Protein AF-A0A7S2S1L1-F1 (afdb_monomer_lite)

Organism: NCBI:txid1034831

Secondary structure (DSSP, 8-state):
-------TTHHHHHHHHHHHHHHHHHHHHHHHHHHHHHHHH-HHHHHHHHHHHHHHTTS--TTHHHHHHHHHHTT---SSSTT---HHHHHHHIIIIITSHHHHHHHHTHHHHHHHGGGSGGGTT--EETTTTEETT-TTHHHHHHHHHHHHTTTTSS-HHHHHHHHHHHHHHHHHHHHHSHHHHHHS-HHHHHHHHHHHHHHHSS--HHHHHTTS-HHHHHHHHHHH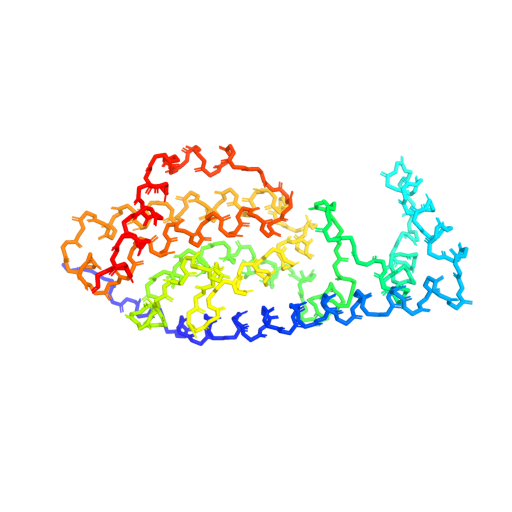HHHTT-

Foldseek 3Di:
DDDPPPPPCLQVVLVVLLVLLVVVVVLLVVLVVLLVVCCVVPVVVLVVLVVVLVVCVVPPDPCSLVSLVVNSNSSVPPQPAFQRADSVVLVVCVVVVCVDPVVVVVLLCVLVSLLCSQPHLVQQPWAADLVVRAIPSSSLSSLLSLQNSQSSNQPRRVGSVNSLLSNLQSNLVVLVVLCVDPVSVVRGLSLVSLSSNVSNQSNNSVDHCVSNCVRDPPVSNVVSSVVSVVVVVD

Sequence (234 aa):
GPCNAELKGLNNFVIYTIVLGNCLALRRILARAVRSGSDASVPFAGNIFEIARHAMSQTSFHDAEALNTVAQDLGLMNMERSLDIDMALKHVVTNAGASTQEVQTVWAGLPYAYAAAFFSEAWQNTTYDARNDVFNNNMHTSSIAMAELFKCLKENAGGPRVMFGTFFKVSSFLLLRMKATEKYALSFPLRGMFVYLEKVVQESGAVGRAILEEFVPYPLIHSSLMEIAALKAR

Radius of gyration: 19.33 Å; chains: 1; bounding box: 47×45×49 Å

pLDDT: mean 86.38, std 12.92, range [36.59, 97.94]

InterPro domains:
  IPR019137 Nck-associated protein 1 [PF09735] (6-227)
  IPR019137 Nck-associated protein 1 [PTHR12093] (9-224)

Structure (mmCIF, N/CA/C/O backbone):
data_AF-A0A7S2S1L1-F1
#
_entry.id   AF-A0A7S2S1L1-F1
#
loop_
_atom_site.group_PDB
_atom_site.id
_atom_site.type_symbol
_atom_site.label_atom_id
_atom_site.label_alt_id
_atom_site.label_comp_id
_atom_site.label_asym_id
_atom_site.label_entity_id
_atom_site.label_seq_id
_atom_site.pdbx_PDB_ins_code
_atom_site.Cartn_x
_atom_site.Cartn_y
_atom_site.Cartn_z
_atom_site.occupancy
_atom_site.B_iso_or_equiv
_atom_site.auth_seq_id
_atom_site.auth_comp_id
_atom_site.auth_asym_id
_atom_site.auth_atom_id
_atom_site.pdbx_PDB_model_num
ATOM 1 N N . GLY A 1 1 ? -24.077 18.922 21.599 1.00 46.38 1 GLY A N 1
ATOM 2 C CA . GLY A 1 1 ? -24.206 18.057 20.411 1.00 46.38 1 GLY A CA 1
ATOM 3 C C . GLY A 1 1 ? -23.362 18.634 19.305 1.00 46.38 1 GLY A C 1
ATOM 4 O O . GLY A 1 1 ? -23.334 19.854 19.207 1.00 46.38 1 GLY A O 1
ATOM 5 N N . PRO A 1 2 ? -22.557 17.830 18.601 1.00 44.47 2 PRO A N 1
ATOM 6 C CA . PRO A 1 2 ? -22.167 18.296 17.266 1.00 44.47 2 PRO A CA 1
ATOM 7 C C . PRO A 1 2 ? -21.786 17.208 16.242 1.00 44.47 2 PRO A C 1
ATOM 9 O O . PRO A 1 2 ? -21.323 16.128 16.588 1.00 44.47 2 PRO A O 1
ATOM 12 N N . CYS A 1 3 ? -21.885 17.601 14.968 1.00 36.59 3 CYS A N 1
ATOM 13 C CA . CYS A 1 3 ? -21.246 17.004 13.790 1.00 36.59 3 CYS A CA 1
ATOM 14 C C . CYS A 1 3 ? -21.697 15.600 13.341 1.00 36.59 3 CYS A C 1
ATOM 16 O O . CYS A 1 3 ? -20.876 14.719 13.115 1.00 36.59 3 CYS A O 1
ATOM 18 N N . ASN A 1 4 ? -22.988 15.446 13.030 1.00 37.50 4 ASN A N 1
ATOM 19 C CA . ASN A 1 4 ? -23.429 14.484 12.006 1.00 37.50 4 ASN A CA 1
ATOM 20 C C . ASN A 1 4 ? -23.218 15.075 10.599 1.00 37.50 4 ASN A C 1
ATOM 22 O O . ASN A 1 4 ? -24.147 15.155 9.797 1.00 37.50 4 ASN A O 1
ATOM 26 N N . ALA A 1 5 ? -22.002 15.530 10.288 1.00 47.75 5 ALA A N 1
ATOM 27 C CA . ALA A 1 5 ? -21.605 15.576 8.890 1.00 47.75 5 ALA A CA 1
ATOM 28 C C . ALA A 1 5 ? -21.353 14.116 8.508 1.00 47.75 5 ALA A C 1
ATOM 30 O O . ALA A 1 5 ? -20.260 13.597 8.723 1.00 47.75 5 ALA A O 1
ATOM 31 N N . GLU A 1 6 ? -22.402 13.417 8.068 1.00 57.06 6 GLU A N 1
ATOM 32 C CA . GLU A 1 6 ? -22.256 12.071 7.523 1.00 57.06 6 GLU A CA 1
ATOM 33 C C . GLU A 1 6 ? -21.182 12.134 6.437 1.00 57.06 6 GLU A C 1
ATOM 35 O O . GLU A 1 6 ? -21.355 12.816 5.423 1.00 57.06 6 GLU A O 1
ATOM 40 N N . LEU A 1 7 ? -20.057 11.452 6.658 1.00 66.12 7 LEU A N 1
ATOM 41 C CA . LEU A 1 7 ? -19.036 11.226 5.641 1.00 66.12 7 LEU A CA 1
ATOM 42 C C . LEU A 1 7 ? -19.627 10.276 4.594 1.00 66.12 7 LEU A C 1
ATOM 44 O O . LEU A 1 7 ? -19.373 9.070 4.583 1.00 66.12 7 LEU A O 1
ATOM 48 N N . LYS A 1 8 ? -20.498 10.823 3.743 1.00 79.69 8 LYS A N 1
ATOM 49 C CA . LYS A 1 8 ? -21.180 10.082 2.687 1.00 79.69 8 LYS A CA 1
ATOM 50 C C . LYS A 1 8 ? -20.140 9.543 1.713 1.00 79.69 8 LYS A C 1
ATOM 52 O O . LYS A 1 8 ? -19.237 10.255 1.289 1.00 79.69 8 LYS A O 1
ATOM 57 N N . GLY A 1 9 ? -20.279 8.268 1.360 1.00 86.38 9 GLY A N 1
ATOM 58 C CA . GLY A 1 9 ? -19.410 7.615 0.382 1.00 86.38 9 GLY A CA 1
ATOM 59 C C . GLY A 1 9 ? -18.115 7.024 0.941 1.00 86.38 9 GLY A C 1
ATOM 60 O O . GLY A 1 9 ? -17.343 6.486 0.155 1.00 86.38 9 GLY A O 1
ATOM 61 N N . LEU A 1 10 ? -17.883 7.035 2.260 1.00 91.12 10 LEU A N 1
ATOM 62 C CA . LEU A 1 10 ? -16.688 6.417 2.850 1.00 91.12 10 LEU A CA 1
ATOM 63 C C . LEU A 1 10 ? -16.604 4.905 2.575 1.00 91.12 10 LEU A C 1
ATOM 65 O O . LEU A 1 10 ? -15.542 4.393 2.226 1.00 91.12 10 LEU A O 1
ATOM 69 N N . ASN A 1 11 ? -17.736 4.199 2.659 1.00 92.12 11 ASN A N 1
ATOM 70 C CA . ASN A 1 11 ? -17.815 2.783 2.288 1.00 92.12 11 ASN A CA 1
ATOM 71 C C . ASN A 1 11 ? -17.430 2.575 0.817 1.00 92.12 11 ASN A C 1
ATOM 73 O O . ASN A 1 11 ? -16.598 1.723 0.518 1.00 92.12 11 ASN A O 1
ATOM 77 N N . ASN A 1 12 ? -17.975 3.392 -0.090 1.00 94.81 12 ASN A N 1
ATOM 78 C CA . ASN A 1 12 ? -17.657 3.317 -1.517 1.00 94.81 12 ASN A CA 1
ATOM 79 C C . ASN A 1 12 ? -16.177 3.612 -1.773 1.00 94.81 12 ASN A C 1
ATOM 81 O O . ASN A 1 12 ? -15.545 2.898 -2.542 1.00 94.81 12 ASN A O 1
ATOM 85 N N . PHE A 1 13 ? -15.607 4.611 -1.095 1.00 95.25 13 PHE A N 1
ATOM 86 C CA . PHE A 1 13 ? -14.181 4.916 -1.170 1.00 95.25 13 PHE A CA 1
ATOM 87 C C . PHE A 1 13 ? -13.328 3.700 -0.786 1.00 95.25 13 PHE A C 1
ATOM 89 O O . PHE A 1 13 ? -12.430 3.322 -1.539 1.00 95.25 13 PHE A O 1
ATOM 96 N N . VAL A 1 14 ? -13.643 3.034 0.332 1.00 95.81 14 VAL A N 1
ATOM 97 C CA . VAL A 1 14 ? -12.935 1.816 0.760 1.00 95.81 14 VAL A CA 1
ATOM 98 C C . VAL A 1 14 ? -13.091 0.691 -0.257 1.00 95.81 14 VAL A C 1
ATOM 100 O O . VAL A 1 14 ? -12.095 0.089 -0.648 1.00 95.81 14 VAL A O 1
ATOM 103 N N . ILE A 1 15 ? -14.310 0.439 -0.738 1.00 96.00 15 ILE A N 1
ATOM 104 C CA . ILE A 1 15 ? -14.584 -0.613 -1.724 1.00 96.00 15 ILE A CA 1
ATOM 105 C C . ILE A 1 15 ? -13.801 -0.365 -3.018 1.00 96.00 15 ILE A C 1
ATOM 107 O O . ILE A 1 15 ? -13.095 -1.260 -3.479 1.00 96.00 15 ILE A O 1
ATOM 111 N N . TYR A 1 16 ? -13.855 0.845 -3.582 1.00 96.56 16 TYR A N 1
ATOM 112 C CA . TYR A 1 16 ? -13.109 1.176 -4.800 1.00 96.56 16 TYR A CA 1
ATOM 113 C C . TYR A 1 16 ? -11.602 1.082 -4.600 1.00 96.56 16 TYR A C 1
ATOM 115 O O . TYR A 1 16 ? -10.885 0.636 -5.493 1.00 96.56 16 TYR A O 1
ATOM 123 N N . THR A 1 17 ? -11.121 1.433 -3.412 1.00 96.88 17 THR A N 1
ATOM 124 C CA . THR A 1 17 ? -9.710 1.290 -3.073 1.00 96.88 17 THR A CA 1
ATOM 125 C C . THR A 1 17 ? -9.286 -0.177 -2.995 1.00 96.88 17 THR A C 1
ATOM 127 O O . THR A 1 17 ? -8.223 -0.522 -3.504 1.00 96.88 17 THR A O 1
ATOM 130 N N . ILE A 1 18 ? -10.102 -1.055 -2.403 1.00 97.56 18 ILE A N 1
ATOM 131 C CA . ILE A 1 18 ? -9.848 -2.505 -2.385 1.00 97.56 18 ILE A CA 1
ATOM 132 C C . ILE A 1 18 ? -9.842 -3.057 -3.815 1.00 97.56 18 ILE A C 1
ATOM 134 O O . ILE A 1 18 ? -8.955 -3.826 -4.175 1.00 97.56 18 ILE A O 1
ATOM 138 N N . VAL A 1 19 ? -10.796 -2.645 -4.658 1.00 97.75 19 VAL A N 1
ATOM 139 C CA . VAL A 1 19 ? -10.848 -3.050 -6.073 1.00 97.75 19 VAL A CA 1
ATOM 140 C C . VAL A 1 19 ? -9.579 -2.621 -6.809 1.00 97.75 19 VAL A C 1
ATOM 142 O O . VAL A 1 19 ? -8.937 -3.454 -7.446 1.00 97.75 19 VAL A O 1
ATOM 145 N N . LEU A 1 20 ? -9.168 -1.357 -6.671 1.00 96.50 20 LEU A N 1
ATOM 146 C CA . LEU A 1 20 ? -7.919 -0.856 -7.246 1.00 96.50 20 LEU A CA 1
ATOM 147 C C . LEU A 1 20 ? -6.707 -1.640 -6.722 1.00 96.50 20 LEU A C 1
ATOM 149 O O . LEU A 1 20 ? -5.840 -2.032 -7.500 1.00 96.50 20 LEU A O 1
ATOM 153 N N . GLY A 1 21 ? -6.677 -1.921 -5.421 1.00 96.75 21 GLY A N 1
ATOM 154 C CA . GLY A 1 21 ? -5.643 -2.718 -4.769 1.00 96.75 21 GLY A CA 1
ATOM 155 C C . GLY A 1 21 ? -5.530 -4.125 -5.344 1.00 96.75 21 GLY A C 1
ATOM 156 O O . GLY A 1 21 ? -4.430 -4.578 -5.652 1.00 96.75 21 GLY A O 1
ATOM 157 N N . ASN A 1 22 ? -6.662 -4.796 -5.560 1.00 97.38 22 ASN A N 1
ATOM 158 C CA . ASN A 1 22 ? -6.714 -6.114 -6.190 1.00 97.38 22 ASN A CA 1
ATOM 159 C C . ASN A 1 22 ? -6.212 -6.065 -7.640 1.00 97.38 22 ASN A C 1
ATOM 161 O O . ASN A 1 22 ? -5.432 -6.928 -8.040 1.00 97.38 22 ASN A O 1
ATOM 165 N N . CYS A 1 23 ? -6.607 -5.050 -8.417 1.00 96.56 23 CYS A N 1
ATOM 166 C CA . CYS A 1 23 ? -6.117 -4.861 -9.785 1.00 96.56 23 CYS A CA 1
ATOM 167 C C . CYS A 1 23 ? -4.593 -4.675 -9.820 1.00 96.56 23 CYS A C 1
ATOM 169 O O . CYS A 1 23 ? -3.914 -5.289 -10.643 1.00 96.56 23 CYS A O 1
ATOM 171 N N . LEU A 1 24 ? -4.040 -3.876 -8.904 1.00 94.12 24 LEU A N 1
ATOM 172 C CA . LEU A 1 24 ? -2.595 -3.655 -8.791 1.00 94.12 24 LEU A CA 1
ATOM 173 C C . LEU A 1 24 ? -1.855 -4.911 -8.311 1.00 94.12 24 LEU A C 1
ATOM 175 O O . LEU A 1 24 ? -0.790 -5.236 -8.835 1.00 94.12 24 LEU A O 1
ATOM 179 N N . ALA A 1 25 ? -2.426 -5.662 -7.367 1.00 93.69 25 ALA A N 1
ATOM 180 C CA . ALA A 1 25 ? -1.877 -6.943 -6.927 1.00 93.69 25 ALA A CA 1
ATOM 181 C C . ALA A 1 25 ? -1.828 -7.963 -8.078 1.00 93.69 25 ALA A C 1
ATOM 183 O O . ALA A 1 25 ? -0.795 -8.596 -8.301 1.00 93.69 25 ALA A O 1
ATOM 184 N N . LEU A 1 26 ? -2.905 -8.072 -8.865 1.00 95.12 26 LEU A N 1
ATOM 185 C CA . LEU A 1 26 ? -2.940 -8.910 -10.065 1.00 95.12 26 LEU A CA 1
ATOM 186 C C . LEU A 1 26 ? -1.897 -8.454 -11.090 1.00 95.12 26 LEU A C 1
ATOM 188 O O . LEU A 1 26 ? -1.161 -9.279 -11.626 1.00 95.12 26 LEU A O 1
ATOM 192 N N . ARG A 1 27 ? -1.786 -7.144 -11.329 1.00 92.06 27 ARG A N 1
ATOM 193 C CA . ARG A 1 27 ? -0.785 -6.568 -12.236 1.00 92.06 27 ARG A CA 1
ATOM 194 C C . ARG A 1 27 ? 0.640 -6.919 -11.811 1.00 92.06 27 ARG A C 1
ATOM 196 O O . ARG A 1 27 ? 1.435 -7.304 -12.661 1.00 92.06 27 ARG A O 1
ATOM 203 N N . ARG A 1 28 ? 0.947 -6.887 -10.510 1.00 91.06 28 ARG A N 1
ATOM 204 C CA . ARG A 1 28 ? 2.232 -7.352 -9.961 1.00 91.06 28 ARG A CA 1
ATOM 205 C C . ARG A 1 28 ? 2.472 -8.837 -10.265 1.00 91.06 28 ARG A C 1
ATOM 207 O O . ARG A 1 28 ? 3.556 -9.197 -10.719 1.00 91.06 28 ARG A O 1
ATOM 214 N N . ILE A 1 29 ? 1.476 -9.702 -10.062 1.00 93.00 29 ILE A N 1
ATOM 215 C CA . ILE A 1 29 ? 1.590 -11.140 -10.375 1.00 93.00 29 ILE A CA 1
ATOM 216 C C . ILE A 1 29 ? 1.854 -11.355 -11.872 1.00 93.00 29 ILE A C 1
ATOM 218 O O . ILE A 1 29 ? 2.767 -12.100 -12.230 1.00 93.00 29 ILE A O 1
ATOM 222 N N . LEU A 1 30 ? 1.110 -10.664 -12.741 1.00 93.44 30 LEU A N 1
ATOM 223 C CA . LEU A 1 30 ? 1.302 -10.725 -14.191 1.00 93.44 30 LEU A CA 1
ATOM 224 C C . LEU A 1 30 ? 2.693 -10.235 -14.599 1.00 93.44 30 LEU A C 1
ATOM 226 O O . LEU A 1 30 ? 3.355 -10.903 -15.384 1.00 93.44 30 LEU A O 1
ATOM 230 N N . ALA A 1 31 ? 3.179 -9.133 -14.023 1.00 91.06 31 ALA A N 1
ATOM 231 C CA . ALA A 1 31 ? 4.522 -8.627 -14.292 1.00 91.06 31 ALA A CA 1
ATOM 232 C C . ALA A 1 31 ? 5.612 -9.649 -13.924 1.00 91.06 31 ALA A C 1
ATOM 234 O O . ALA A 1 31 ? 6.558 -9.825 -14.687 1.00 91.06 31 ALA A O 1
ATOM 235 N N . ARG A 1 32 ? 5.463 -10.388 -12.812 1.00 90.94 32 ARG A N 1
ATOM 236 C CA . ARG A 1 32 ? 6.392 -11.483 -12.456 1.00 90.94 32 ARG A CA 1
ATOM 237 C C . ARG A 1 32 ? 6.356 -12.619 -13.472 1.00 90.94 32 ARG A C 1
ATOM 239 O O . ARG A 1 32 ? 7.408 -13.135 -13.837 1.00 90.94 32 ARG A O 1
ATOM 246 N N . ALA A 1 33 ? 5.164 -13.003 -13.927 1.00 93.62 33 ALA A N 1
ATOM 247 C CA . ALA A 1 33 ? 5.013 -14.042 -14.941 1.00 93.62 33 ALA A CA 1
ATOM 248 C C . ALA A 1 33 ? 5.646 -13.618 -16.276 1.00 93.62 33 ALA A C 1
ATOM 250 O O . ALA A 1 33 ? 6.400 -14.388 -16.869 1.00 93.62 33 ALA A O 1
ATOM 251 N N . VAL A 1 34 ? 5.407 -12.371 -16.704 1.00 92.88 34 VAL A N 1
ATOM 252 C CA . VAL A 1 34 ? 6.035 -11.775 -17.892 1.00 92.88 34 VAL A CA 1
ATOM 253 C C . VAL A 1 34 ? 7.548 -11.761 -17.739 1.00 92.88 34 VAL A C 1
ATOM 255 O O . VAL A 1 34 ? 8.236 -12.224 -18.640 1.00 92.88 34 VAL A O 1
ATOM 258 N N . ARG A 1 35 ? 8.074 -11.321 -16.590 1.00 90.75 35 ARG A N 1
ATOM 259 C CA . ARG A 1 35 ? 9.517 -11.327 -16.346 1.00 90.75 35 ARG A CA 1
ATOM 260 C C . ARG A 1 35 ? 10.110 -12.725 -16.454 1.00 90.75 35 ARG A C 1
ATOM 262 O O . ARG A 1 35 ? 11.091 -12.903 -17.158 1.00 90.75 35 ARG A O 1
ATOM 269 N N . SER A 1 36 ? 9.484 -13.725 -15.837 1.00 92.38 36 SER A N 1
ATOM 270 C CA . SER A 1 36 ? 9.958 -15.108 -15.934 1.00 92.38 36 SER A CA 1
ATOM 271 C C . SER A 1 36 ? 9.967 -15.628 -17.378 1.00 92.38 36 SER A C 1
ATOM 273 O O . SER A 1 36 ? 10.871 -16.376 -17.744 1.00 92.38 36 SER A O 1
ATOM 275 N N . GLY A 1 37 ? 8.984 -15.247 -18.201 1.00 93.31 37 GLY A N 1
ATOM 276 C CA . GLY A 1 37 ? 8.956 -15.591 -19.627 1.00 93.31 37 GLY A CA 1
ATOM 277 C C . GLY A 1 37 ? 10.006 -14.833 -20.446 1.00 93.31 37 GLY A C 1
ATOM 278 O O . GLY A 1 37 ? 10.655 -15.416 -21.319 1.00 93.31 37 GLY A O 1
ATOM 279 N N . SER A 1 38 ? 10.212 -13.554 -20.133 1.00 89.94 38 SER A N 1
ATOM 280 C CA . SER A 1 38 ? 11.238 -12.702 -20.736 1.00 89.94 38 SER A CA 1
ATOM 281 C C . SER A 1 38 ? 12.642 -13.194 -20.403 1.00 89.94 38 SER A C 1
ATOM 283 O O . SER A 1 38 ? 13.465 -13.288 -21.302 1.00 89.94 38 SER A O 1
ATOM 285 N N . ASP A 1 39 ? 12.913 -13.593 -19.162 1.00 91.50 39 ASP A N 1
ATOM 286 C CA . ASP A 1 39 ? 14.217 -14.122 -18.752 1.00 91.50 39 ASP A CA 1
ATOM 287 C C . ASP A 1 39 ? 14.541 -15.440 -19.479 1.00 91.50 39 ASP A C 1
ATOM 289 O O . ASP A 1 39 ? 15.696 -15.703 -19.808 1.00 91.50 39 ASP A O 1
ATOM 293 N N . ALA A 1 40 ? 13.522 -16.245 -19.803 1.00 93.62 40 ALA A N 1
ATOM 294 C CA . ALA A 1 40 ? 13.690 -17.463 -20.593 1.00 93.62 40 ALA A CA 1
ATOM 295 C C . ALA A 1 40 ? 13.908 -17.190 -22.094 1.00 93.62 40 ALA A C 1
ATOM 297 O O . ALA A 1 40 ? 14.651 -17.918 -22.750 1.00 93.62 40 ALA A O 1
ATOM 298 N N . SER A 1 41 ? 13.260 -16.159 -22.646 1.00 93.94 41 SER A N 1
ATOM 299 C CA . SER A 1 41 ? 13.244 -15.896 -24.096 1.00 93.94 41 SER A CA 1
ATOM 300 C C . SER A 1 41 ? 14.320 -14.900 -24.544 1.00 93.94 41 SER A C 1
ATOM 302 O O . SER A 1 41 ? 14.898 -15.035 -25.619 1.00 93.94 41 SER A O 1
ATOM 304 N N . VAL A 1 42 ? 14.576 -13.880 -23.725 1.00 91.69 42 VAL A N 1
ATOM 305 C CA . VAL A 1 42 ? 15.450 -12.726 -23.985 1.00 91.69 42 VAL A CA 1
ATOM 306 C C . VAL A 1 42 ? 16.256 -12.349 -22.722 1.00 91.69 42 VAL A C 1
ATOM 308 O O . VAL A 1 42 ? 16.158 -11.221 -22.231 1.00 91.69 42 VAL A O 1
ATOM 311 N N . PRO A 1 43 ? 17.113 -13.252 -22.200 1.00 86.62 43 PRO A N 1
ATOM 312 C CA . PRO A 1 43 ? 17.765 -13.119 -20.884 1.00 86.62 43 PRO A CA 1
ATOM 313 C C . PRO A 1 43 ? 18.614 -11.850 -20.705 1.00 86.62 43 PRO A C 1
ATOM 315 O O . PRO A 1 43 ? 18.829 -11.378 -19.591 1.00 86.62 43 PRO A O 1
ATOM 318 N N . PHE A 1 44 ? 19.123 -11.280 -21.797 1.00 90.69 44 PHE A N 1
ATOM 319 C CA . PHE A 1 44 ? 19.958 -10.080 -21.744 1.00 90.69 44 PHE A CA 1
ATOM 320 C C . PHE A 1 44 ? 19.148 -8.785 -21.678 1.00 90.69 44 PHE A C 1
ATOM 322 O O . PHE A 1 44 ? 19.646 -7.794 -21.147 1.00 90.69 44 PHE A O 1
ATOM 329 N N . ALA A 1 45 ? 17.910 -8.778 -22.187 1.00 87.44 45 ALA A N 1
ATOM 330 C CA . ALA A 1 45 ? 17.094 -7.570 -22.248 1.00 87.44 45 ALA A CA 1
ATOM 331 C C . ALA A 1 45 ? 16.790 -7.050 -20.837 1.00 87.44 45 ALA A C 1
ATOM 333 O O . ALA A 1 45 ? 17.092 -5.896 -20.538 1.00 87.44 45 ALA A O 1
ATOM 334 N N . GLY A 1 46 ? 16.296 -7.916 -19.944 1.00 83.81 46 GLY A N 1
ATOM 335 C CA . GLY A 1 46 ? 15.990 -7.547 -18.559 1.00 83.81 46 GLY A CA 1
ATOM 336 C C . GLY A 1 46 ? 17.182 -6.897 -17.848 1.00 83.81 46 GLY A C 1
ATOM 337 O O . GLY A 1 46 ? 17.066 -5.788 -17.329 1.00 83.81 46 GLY A O 1
ATOM 338 N N . ASN A 1 47 ? 18.356 -7.530 -17.929 1.00 86.25 47 ASN A N 1
ATOM 339 C CA . ASN A 1 47 ? 19.583 -7.029 -17.305 1.00 86.25 47 ASN A CA 1
ATOM 340 C C . ASN A 1 47 ? 20.023 -5.664 -17.859 1.00 86.25 47 ASN A C 1
ATOM 342 O O . ASN A 1 47 ? 20.426 -4.791 -17.091 1.00 86.25 47 ASN A O 1
ATOM 346 N N . ILE A 1 48 ? 19.928 -5.448 -19.177 1.00 89.38 48 ILE A N 1
ATOM 347 C CA . ILE A 1 48 ? 20.282 -4.162 -19.800 1.00 89.38 48 ILE A CA 1
ATOM 348 C C . ILE A 1 48 ? 19.375 -3.047 -19.274 1.00 89.38 48 ILE A C 1
ATOM 350 O O . ILE A 1 48 ? 19.873 -1.999 -18.862 1.00 89.38 48 ILE A O 1
ATOM 354 N N . PHE A 1 49 ? 18.058 -3.271 -19.250 1.00 86.12 49 PHE A N 1
ATOM 355 C CA . PHE A 1 49 ? 17.105 -2.270 -18.768 1.00 86.12 49 PHE A CA 1
ATOM 356 C C . PHE A 1 49 ? 17.233 -2.021 -17.260 1.00 86.12 49 PHE A C 1
ATOM 358 O O . PHE A 1 49 ? 17.093 -0.880 -16.819 1.00 86.12 49 PHE A O 1
ATOM 365 N N . GLU A 1 50 ? 17.568 -3.035 -16.457 1.00 84.69 50 GLU A N 1
ATOM 366 C CA . GLU A 1 50 ? 17.876 -2.839 -15.036 1.00 84.69 50 GLU A CA 1
ATOM 367 C C . GLU A 1 50 ? 19.119 -1.976 -14.816 1.00 84.69 50 GLU A C 1
ATOM 369 O O . GLU A 1 50 ? 19.067 -1.023 -14.033 1.00 84.69 50 GLU A O 1
ATOM 374 N N . ILE A 1 51 ? 20.214 -2.263 -15.528 1.00 85.81 51 ILE A N 1
ATOM 375 C CA . ILE A 1 51 ? 21.451 -1.474 -15.457 1.00 85.81 51 ILE A CA 1
ATOM 376 C C . ILE A 1 51 ? 21.187 -0.036 -15.909 1.00 85.81 51 ILE A C 1
ATOM 378 O O . ILE A 1 51 ? 21.556 0.905 -15.204 1.00 85.81 51 ILE A O 1
ATOM 382 N N . ALA A 1 52 ? 20.509 0.141 -17.047 1.00 84.56 52 ALA A N 1
ATOM 383 C CA . ALA A 1 52 ? 20.176 1.456 -17.585 1.00 84.56 52 ALA A CA 1
ATOM 384 C C . ALA A 1 52 ? 19.353 2.272 -16.580 1.00 84.56 52 ALA A C 1
ATOM 386 O O . ALA A 1 52 ? 19.678 3.423 -16.290 1.00 84.56 52 ALA A O 1
ATOM 387 N N . ARG A 1 53 ? 18.344 1.659 -15.957 1.00 79.38 53 ARG A N 1
ATOM 388 C CA . ARG A 1 53 ? 17.501 2.333 -14.967 1.00 79.38 53 ARG A CA 1
ATOM 389 C C . ARG A 1 53 ? 18.261 2.690 -13.689 1.00 79.38 53 ARG A C 1
ATOM 391 O O . ARG A 1 53 ? 18.040 3.760 -13.122 1.00 79.38 53 ARG A O 1
ATOM 398 N N . HIS A 1 54 ? 19.190 1.841 -13.244 1.00 78.69 54 HIS A N 1
ATOM 399 C CA . HIS A 1 54 ? 20.079 2.178 -12.130 1.00 78.69 54 HIS A CA 1
ATOM 400 C C . HIS A 1 54 ? 20.994 3.358 -12.451 1.00 78.69 54 HIS A C 1
ATOM 402 O O . HIS A 1 54 ? 21.103 4.265 -11.623 1.00 78.69 54 HIS A O 1
ATOM 408 N N . ALA A 1 55 ? 21.575 3.398 -13.649 1.00 77.62 55 ALA A N 1
ATOM 409 C CA . ALA A 1 55 ? 22.399 4.519 -14.093 1.00 77.62 55 ALA A CA 1
ATOM 410 C C . ALA A 1 55 ? 21.591 5.832 -14.188 1.00 77.62 55 ALA A C 1
ATOM 412 O O . ALA A 1 55 ? 22.062 6.890 -13.765 1.00 77.62 55 ALA A O 1
ATOM 413 N N . MET A 1 56 ? 20.340 5.770 -14.658 1.00 71.44 56 MET A N 1
ATOM 414 C CA . MET A 1 56 ? 19.462 6.946 -14.757 1.00 71.44 56 MET A CA 1
ATOM 415 C C . MET A 1 56 ? 18.999 7.481 -13.402 1.00 71.44 56 MET A C 1
ATOM 417 O O . MET A 1 56 ? 18.848 8.685 -13.242 1.00 71.44 56 MET A O 1
ATOM 421 N N . SER A 1 57 ? 18.834 6.633 -12.382 1.00 62.91 57 SER A N 1
ATOM 422 C CA . SER A 1 57 ? 18.505 7.116 -11.029 1.00 62.91 57 SER A CA 1
ATOM 423 C C . SER A 1 57 ? 19.563 8.067 -10.440 1.00 62.91 57 SER A C 1
ATOM 425 O O . SER A 1 57 ? 19.270 8.814 -9.509 1.00 62.91 57 SER A O 1
ATOM 427 N N . GLN A 1 58 ? 20.778 8.061 -11.002 1.00 52.19 58 GLN A N 1
ATOM 428 C CA . GLN A 1 58 ? 21.908 8.898 -10.596 1.00 52.19 58 GLN A CA 1
ATOM 429 C C . GLN A 1 58 ? 22.107 10.127 -11.495 1.00 52.19 58 GLN A C 1
ATOM 431 O O . GLN A 1 58 ? 22.843 11.039 -11.126 1.00 52.19 58 GLN A O 1
ATOM 436 N N . THR A 1 59 ? 21.470 10.169 -12.668 1.00 49.84 59 THR A N 1
ATOM 437 C CA . THR A 1 59 ? 21.668 11.209 -13.683 1.00 49.84 59 THR A CA 1
ATOM 438 C C . THR A 1 59 ? 20.308 11.734 -14.125 1.00 49.84 59 THR A C 1
ATOM 440 O O . THR A 1 59 ? 19.523 11.005 -14.717 1.00 49.84 59 THR A O 1
ATOM 443 N N . SER A 1 60 ? 19.997 12.990 -13.797 1.00 54.25 60 SER A N 1
ATOM 444 C CA . SER A 1 60 ? 18.704 13.645 -14.049 1.00 54.25 60 SER A CA 1
ATOM 445 C C . SER A 1 60 ? 18.367 13.734 -15.547 1.00 54.25 60 SER A C 1
ATOM 447 O O . SER A 1 60 ? 18.531 14.779 -16.168 1.00 54.25 60 SER A O 1
ATOM 449 N N . PHE A 1 61 ? 17.931 12.628 -16.145 1.00 54.03 61 PHE A N 1
ATOM 450 C CA . PHE A 1 61 ? 17.581 12.539 -17.558 1.00 54.03 61 PHE A CA 1
ATOM 451 C C . PHE A 1 61 ? 16.091 12.804 -17.772 1.00 54.03 61 PHE A C 1
ATOM 453 O O . PHE A 1 61 ? 15.240 12.221 -17.101 1.00 54.03 61 PHE A O 1
ATOM 460 N N . HIS A 1 62 ? 15.789 13.637 -18.769 1.00 56.28 62 HIS A N 1
ATOM 461 C CA . HIS A 1 62 ? 14.426 13.992 -19.168 1.00 56.28 62 HIS A CA 1
ATOM 462 C C . HIS A 1 62 ? 13.624 12.821 -19.781 1.00 56.28 62 HIS A C 1
ATOM 464 O O . HIS A 1 62 ? 12.400 12.856 -19.725 1.00 56.28 62 HIS A O 1
ATOM 470 N N . ASP A 1 63 ? 14.279 11.750 -20.254 1.00 63.28 63 ASP A N 1
ATOM 471 C CA . ASP A 1 63 ? 13.631 10.601 -20.925 1.00 63.28 63 ASP A CA 1
ATOM 472 C C . ASP A 1 63 ? 13.483 9.341 -20.043 1.00 63.28 63 ASP A C 1
ATOM 474 O O . ASP A 1 63 ? 13.226 8.238 -20.533 1.00 63.28 63 ASP A O 1
ATOM 478 N N . ALA A 1 64 ? 13.633 9.474 -18.719 1.00 74.06 64 ALA A N 1
ATOM 479 C CA . ALA A 1 64 ? 13.546 8.343 -17.786 1.00 74.06 64 ALA A CA 1
ATOM 480 C C . ALA A 1 64 ? 12.186 7.617 -17.820 1.00 74.06 64 ALA A C 1
ATOM 482 O O . ALA A 1 64 ? 12.107 6.427 -17.513 1.00 74.06 64 ALA A O 1
ATOM 483 N N . GLU A 1 65 ? 11.114 8.304 -18.220 1.00 78.88 65 GLU A N 1
ATOM 484 C CA . GLU A 1 65 ? 9.766 7.732 -18.296 1.00 78.88 65 GLU A CA 1
ATOM 485 C C . GLU A 1 65 ? 9.615 6.684 -19.401 1.00 78.88 65 GLU A C 1
ATOM 487 O O . GLU A 1 65 ? 9.012 5.633 -19.170 1.00 78.88 65 GLU A O 1
ATOM 492 N N . ALA A 1 66 ? 10.194 6.932 -20.579 1.00 82.69 66 ALA A N 1
ATOM 493 C CA . ALA A 1 66 ? 10.148 5.988 -21.691 1.00 82.69 66 ALA A CA 1
ATOM 494 C C . ALA A 1 66 ? 10.900 4.700 -21.331 1.00 82.69 66 ALA A C 1
ATOM 496 O O . ALA A 1 66 ? 10.375 3.603 -21.517 1.00 82.69 66 ALA A O 1
ATOM 497 N N . LEU A 1 67 ? 12.085 4.830 -20.719 1.00 82.88 67 LEU A N 1
ATOM 498 C CA . LEU A 1 67 ? 12.846 3.674 -20.245 1.00 82.88 67 LEU A CA 1
ATOM 499 C C . LEU A 1 67 ? 12.077 2.894 -19.171 1.00 82.88 67 LEU A C 1
ATOM 501 O O . LEU A 1 67 ? 12.010 1.669 -19.239 1.00 82.88 67 LEU A O 1
ATOM 505 N N . ASN A 1 68 ? 11.474 3.586 -18.200 1.00 83.62 68 ASN A N 1
ATOM 506 C CA . ASN A 1 68 ? 10.673 2.946 -17.155 1.00 83.62 68 ASN A CA 1
ATOM 507 C C . ASN A 1 68 ? 9.453 2.214 -17.724 1.00 83.62 68 ASN A C 1
ATOM 509 O O . ASN A 1 68 ? 9.094 1.156 -17.215 1.00 83.62 68 ASN A O 1
ATOM 513 N N . THR A 1 69 ? 8.845 2.745 -18.785 1.00 86.62 69 THR A N 1
ATOM 514 C CA . THR A 1 69 ? 7.724 2.095 -19.475 1.00 86.62 69 THR A CA 1
ATOM 515 C C . THR A 1 69 ? 8.177 0.786 -20.120 1.00 86.62 69 THR A C 1
ATOM 517 O O . THR A 1 69 ? 7.630 -0.266 -19.803 1.00 86.62 69 THR A O 1
ATOM 520 N N . VAL A 1 70 ? 9.254 0.817 -20.912 1.00 87.81 70 VAL A N 1
ATOM 521 C CA . VAL A 1 70 ? 9.794 -0.395 -21.557 1.00 87.81 70 VAL A CA 1
ATOM 522 C C . VAL A 1 70 ? 10.278 -1.417 -20.524 1.00 87.81 70 VAL A C 1
ATOM 524 O O . VAL A 1 70 ? 10.075 -2.619 -20.683 1.00 87.81 70 VAL A O 1
ATOM 527 N N . ALA A 1 71 ? 10.877 -0.957 -19.424 1.00 87.06 71 ALA A N 1
ATOM 528 C CA . ALA A 1 71 ? 11.261 -1.831 -18.324 1.00 87.06 71 ALA A CA 1
ATOM 529 C C . ALA A 1 71 ? 10.035 -2.545 -17.721 1.00 87.06 71 ALA A C 1
ATOM 531 O O . ALA A 1 71 ? 10.076 -3.755 -17.497 1.00 87.06 71 ALA A O 1
ATOM 532 N N . GLN A 1 72 ? 8.926 -1.832 -17.505 1.00 88.56 72 GLN A N 1
ATOM 533 C CA . GLN A 1 72 ? 7.685 -2.431 -17.008 1.00 88.56 72 GLN A CA 1
ATOM 534 C C . GLN A 1 72 ? 7.063 -3.418 -18.004 1.00 88.56 72 GLN A C 1
ATOM 536 O O . GLN A 1 72 ? 6.553 -4.449 -17.562 1.00 88.56 72 GLN A O 1
ATOM 541 N N . ASP A 1 73 ? 7.170 -3.170 -19.311 1.00 88.12 73 ASP A N 1
ATOM 542 C CA . ASP A 1 73 ? 6.713 -4.100 -20.356 1.00 88.12 73 ASP A CA 1
ATOM 543 C C . ASP A 1 73 ? 7.500 -5.421 -20.349 1.00 88.12 73 ASP A C 1
ATOM 545 O O . ASP A 1 73 ? 6.946 -6.482 -20.632 1.00 88.12 73 ASP A O 1
ATOM 549 N N . LEU A 1 74 ? 8.772 -5.387 -19.938 1.00 88.31 74 LEU A N 1
ATOM 550 C CA . LEU A 1 74 ? 9.592 -6.583 -19.701 1.00 88.31 74 LEU A CA 1
ATOM 551 C C . LEU A 1 74 ? 9.308 -7.264 -18.351 1.00 88.31 74 LEU A C 1
ATOM 553 O O . LEU A 1 74 ? 9.971 -8.239 -17.994 1.00 88.31 74 LEU A O 1
ATOM 557 N N . GLY A 1 75 ? 8.338 -6.767 -17.583 1.00 86.62 75 GLY A N 1
ATOM 558 C CA . GLY A 1 75 ? 8.019 -7.268 -16.249 1.00 86.62 75 GLY A CA 1
ATOM 559 C C . GLY A 1 75 ? 8.976 -6.776 -15.158 1.00 86.62 75 GLY A C 1
ATOM 560 O O . GLY A 1 75 ? 8.915 -7.263 -14.027 1.00 86.62 75 GLY A O 1
ATOM 561 N N . LEU A 1 76 ? 9.838 -5.789 -15.445 1.00 83.94 76 LEU A N 1
ATOM 562 C CA . LEU A 1 76 ? 10.716 -5.141 -14.462 1.00 83.94 76 LEU A CA 1
ATOM 563 C C . LEU A 1 76 ? 9.925 -4.132 -13.612 1.00 83.94 76 LEU A C 1
ATOM 565 O O . LEU A 1 76 ? 10.225 -2.940 -13.556 1.00 83.94 76 LEU A O 1
ATOM 569 N N . MET A 1 77 ? 8.889 -4.611 -12.929 1.00 75.62 77 MET A N 1
ATOM 570 C CA . MET A 1 77 ? 8.268 -3.868 -11.842 1.00 75.62 77 MET A CA 1
ATOM 571 C C . MET A 1 77 ? 9.103 -4.085 -10.587 1.00 75.62 77 MET A C 1
ATOM 573 O O . MET A 1 77 ? 9.145 -5.185 -10.036 1.00 75.62 77 MET A O 1
ATOM 577 N N . ASN A 1 78 ? 9.800 -3.042 -10.145 1.00 61.25 78 ASN A N 1
ATOM 578 C CA . ASN A 1 78 ? 10.601 -3.102 -8.932 1.00 61.25 78 ASN A CA 1
ATOM 579 C C . ASN A 1 78 ? 9.703 -3.287 -7.713 1.00 61.25 78 ASN A C 1
ATOM 581 O O . ASN A 1 78 ? 9.145 -2.339 -7.171 1.00 61.25 78 ASN A O 1
ATOM 585 N N . MET A 1 79 ? 9.577 -4.535 -7.284 1.00 54.91 79 MET A N 1
ATOM 586 C CA . MET A 1 79 ? 8.800 -4.883 -6.098 1.00 54.91 79 MET A CA 1
ATOM 587 C C . MET A 1 79 ? 9.580 -4.676 -4.801 1.00 54.91 79 MET A C 1
ATOM 589 O O . MET A 1 79 ? 8.976 -4.622 -3.738 1.00 54.91 79 MET A O 1
ATOM 593 N N . GLU A 1 80 ? 10.907 -4.548 -4.884 1.00 49.66 80 GLU A N 1
ATOM 594 C CA . GLU A 1 80 ? 11.793 -4.480 -3.714 1.00 49.66 80 GLU A CA 1
ATOM 595 C C . GLU A 1 80 ? 12.410 -3.096 -3.490 1.00 49.66 80 GLU A C 1
ATOM 597 O O . GLU A 1 80 ? 12.822 -2.780 -2.374 1.00 49.66 80 GLU A O 1
ATOM 602 N N . ARG A 1 81 ? 12.475 -2.241 -4.523 1.00 51.66 81 ARG A N 1
ATOM 603 C CA . ARG A 1 81 ? 12.996 -0.875 -4.384 1.00 51.66 81 ARG A CA 1
ATOM 604 C C . ARG A 1 81 ? 11.873 0.140 -4.414 1.00 51.66 81 ARG A C 1
ATOM 606 O O . ARG A 1 81 ? 10.913 0.072 -5.168 1.00 51.66 81 ARG A O 1
ATOM 613 N N . SER A 1 82 ? 12.030 1.102 -3.534 1.00 53.75 82 SER A N 1
ATOM 614 C CA . SER A 1 82 ? 10.933 1.640 -2.754 1.00 53.75 82 SER A CA 1
ATOM 615 C C . SER A 1 82 ? 10.271 2.883 -3.376 1.00 53.75 82 SER A C 1
ATOM 617 O O . SER A 1 82 ? 9.383 3.501 -2.789 1.00 53.75 82 SER A O 1
ATOM 619 N N . LEU A 1 83 ? 10.699 3.238 -4.591 1.00 59.78 83 LEU A N 1
ATOM 620 C CA . LEU A 1 83 ? 10.434 4.529 -5.229 1.00 59.78 83 LEU A CA 1
ATOM 621 C C . LEU A 1 83 ? 10.015 4.434 -6.702 1.00 59.78 83 LEU A C 1
ATOM 623 O O . LEU A 1 83 ? 9.770 5.475 -7.310 1.00 59.78 83 LEU A O 1
ATOM 627 N N . ASP A 1 84 ? 9.933 3.232 -7.274 1.00 74.62 84 ASP A N 1
ATOM 628 C CA . ASP A 1 84 ? 9.479 3.075 -8.654 1.00 74.62 84 ASP A CA 1
ATOM 629 C C . ASP A 1 84 ? 7.967 3.270 -8.752 1.00 74.62 84 ASP A C 1
ATOM 631 O O . ASP A 1 84 ? 7.204 2.783 -7.915 1.00 74.62 84 ASP A O 1
ATOM 635 N N . ILE A 1 85 ? 7.559 4.028 -9.766 1.00 82.31 85 ILE A N 1
ATOM 636 C CA . ILE A 1 85 ? 6.174 4.431 -10.006 1.00 82.31 85 ILE A CA 1
ATOM 637 C C . ILE A 1 85 ? 5.615 3.545 -11.121 1.00 82.31 85 ILE A C 1
ATOM 639 O O . ILE A 1 85 ? 6.242 3.422 -12.174 1.00 82.31 85 ILE A O 1
ATOM 643 N N . ASP A 1 86 ? 4.438 2.948 -10.927 1.00 87.38 86 ASP A N 1
ATOM 644 C CA . ASP A 1 86 ? 3.706 2.308 -12.025 1.00 87.38 86 ASP A CA 1
ATOM 645 C C . ASP A 1 86 ? 3.344 3.366 -13.079 1.00 87.38 86 ASP A C 1
ATOM 647 O O . ASP A 1 86 ? 2.552 4.276 -12.820 1.00 87.38 86 ASP A O 1
ATOM 651 N N . MET A 1 87 ? 3.942 3.266 -14.270 1.00 86.38 87 MET A N 1
ATOM 652 C CA . MET A 1 87 ? 3.809 4.294 -15.304 1.00 86.38 87 MET A CA 1
ATOM 653 C C . MET A 1 87 ? 2.399 4.310 -15.897 1.00 86.38 87 MET A C 1
ATOM 655 O O . MET A 1 87 ? 1.885 5.378 -16.230 1.00 86.38 87 MET A O 1
ATOM 659 N N . ALA A 1 88 ? 1.738 3.150 -15.965 1.00 88.25 88 ALA A N 1
ATOM 660 C CA . ALA A 1 88 ? 0.360 3.064 -16.435 1.00 88.25 88 ALA A CA 1
ATOM 661 C C . ALA A 1 88 ? -0.594 3.724 -15.433 1.00 88.25 88 ALA A C 1
ATOM 663 O O . ALA A 1 88 ? -1.473 4.490 -15.830 1.00 88.25 88 ALA A O 1
ATOM 664 N N . LEU A 1 89 ? -0.389 3.490 -14.130 1.00 89.69 89 LEU A N 1
ATOM 665 C CA . LEU A 1 89 ? -1.164 4.176 -13.097 1.00 89.69 89 LEU A CA 1
ATOM 666 C C . LEU A 1 89 ? -0.892 5.684 -13.110 1.00 89.69 89 LEU A C 1
ATOM 668 O O . LEU A 1 89 ? -1.847 6.459 -13.085 1.00 89.69 89 LEU A O 1
ATOM 672 N N . LYS A 1 90 ? 0.380 6.102 -13.206 1.00 87.44 90 LYS A N 1
ATOM 673 C CA . LYS A 1 90 ? 0.760 7.519 -13.318 1.00 87.44 90 LYS A CA 1
ATOM 674 C C . LYS A 1 90 ? 0.017 8.179 -14.477 1.00 87.44 90 LYS A C 1
ATOM 676 O O . LYS A 1 90 ? -0.613 9.209 -14.274 1.00 87.44 90 LYS A O 1
ATOM 681 N N . HIS A 1 91 ? 0.014 7.554 -15.654 1.00 87.75 91 HIS A N 1
ATOM 682 C CA . HIS A 1 91 ? -0.685 8.071 -16.829 1.00 87.75 91 HIS A CA 1
ATOM 683 C C . HIS A 1 91 ? -2.197 8.228 -16.596 1.00 87.75 91 HIS A C 1
ATOM 685 O O . HIS A 1 91 ? -2.761 9.277 -16.902 1.00 87.75 91 HIS A O 1
ATOM 691 N N . VAL A 1 92 ? -2.855 7.229 -15.997 1.00 89.69 92 VAL A N 1
ATOM 692 C CA . VAL A 1 92 ? -4.291 7.301 -15.665 1.00 89.69 92 VAL A CA 1
ATOM 693 C C . VAL A 1 92 ? -4.581 8.422 -14.663 1.00 89.69 92 VAL A C 1
ATOM 695 O O . VAL A 1 92 ? -5.522 9.188 -14.861 1.00 89.69 92 VAL A O 1
ATOM 698 N N . VAL A 1 93 ? -3.766 8.555 -13.614 1.00 87.19 93 VAL A N 1
ATOM 699 C CA . VAL A 1 93 ? -3.913 9.604 -12.591 1.00 87.19 93 VAL A CA 1
ATOM 700 C C . VAL A 1 93 ? -3.697 10.995 -13.197 1.00 87.19 93 VAL A C 1
ATOM 702 O O . VAL A 1 93 ? -4.479 11.910 -12.934 1.00 87.19 93 VAL A O 1
ATOM 705 N N . THR A 1 94 ? -2.694 11.157 -14.062 1.00 84.81 94 THR A N 1
ATOM 706 C CA . THR A 1 94 ? -2.448 12.406 -14.794 1.00 84.81 94 THR A CA 1
ATOM 707 C C . THR A 1 94 ? -3.622 12.758 -15.709 1.00 84.81 94 THR A C 1
ATOM 709 O O . THR A 1 94 ? -4.100 13.892 -15.665 1.00 84.81 94 THR A O 1
ATOM 712 N N . ASN A 1 95 ? -4.149 11.794 -16.471 1.00 86.44 95 ASN A N 1
ATOM 713 C CA . ASN A 1 95 ? -5.301 11.999 -17.358 1.00 86.44 95 ASN A CA 1
ATOM 714 C C . ASN A 1 95 ? -6.598 12.300 -16.596 1.00 86.44 95 ASN A C 1
ATOM 716 O O . ASN A 1 95 ? -7.461 13.007 -17.109 1.00 86.44 95 ASN A O 1
ATOM 720 N N . ALA A 1 96 ? -6.726 11.815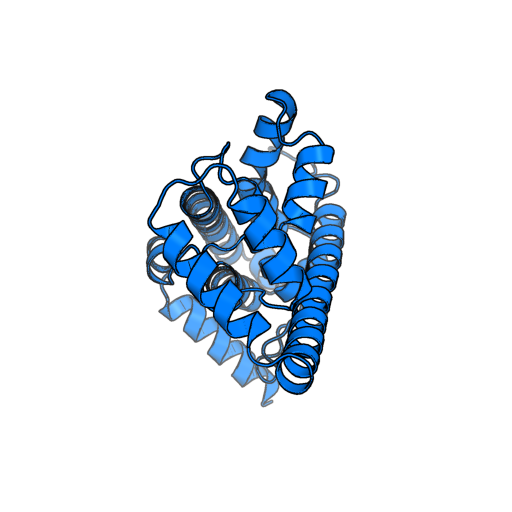 -15.359 1.00 83.19 96 ALA A N 1
ATOM 721 C CA . ALA A 1 96 ? -7.824 12.162 -14.460 1.00 83.19 96 ALA A CA 1
ATOM 722 C C . ALA A 1 96 ? -7.729 13.602 -13.908 1.00 83.19 96 ALA A C 1
ATOM 724 O O . ALA A 1 96 ? -8.547 14.002 -13.082 1.00 83.19 96 ALA A O 1
ATOM 725 N N . GLY A 1 97 ? -6.740 14.386 -14.348 1.00 75.81 97 GLY A N 1
ATOM 726 C CA . GLY A 1 97 ? -6.597 15.795 -14.003 1.00 75.81 97 GLY A CA 1
ATOM 727 C C . GLY A 1 97 ? -5.738 16.055 -12.771 1.00 75.81 97 GLY A C 1
ATOM 728 O O . GLY A 1 97 ? -5.753 17.173 -12.275 1.00 75.81 97 GLY A O 1
ATOM 729 N N . ALA A 1 98 ? -4.954 15.087 -12.276 1.00 70.50 98 ALA A N 1
ATOM 730 C CA . ALA A 1 98 ? -4.066 15.292 -11.120 1.00 70.50 98 ALA A CA 1
ATOM 731 C C . ALA A 1 98 ? -3.019 16.414 -11.300 1.00 70.50 98 ALA A C 1
ATOM 733 O O . ALA A 1 98 ? -2.387 16.828 -10.327 1.00 70.50 98 ALA A O 1
ATOM 734 N N . SER A 1 99 ? -2.837 16.917 -12.523 1.00 69.50 99 SER A N 1
ATOM 735 C CA . SER A 1 99 ? -1.992 18.067 -12.849 1.00 69.50 99 SER A CA 1
ATOM 736 C C . SER A 1 99 ? -2.673 19.430 -12.661 1.00 69.50 99 SER A C 1
ATOM 738 O O . SER A 1 99 ? -1.973 20.439 -12.671 1.00 69.50 99 SER A O 1
ATOM 740 N N . THR A 1 100 ? -3.997 19.504 -12.470 1.00 75.38 100 THR A N 1
ATOM 741 C CA . THR A 1 100 ? -4.701 20.783 -12.268 1.00 75.38 100 THR A CA 1
ATOM 742 C C . THR A 1 100 ? -4.728 21.174 -10.788 1.00 75.38 100 THR A C 1
ATOM 744 O O . THR A 1 100 ? -4.909 20.331 -9.912 1.00 75.38 100 THR A O 1
ATOM 747 N N . GLN A 1 101 ? -4.576 22.467 -10.486 1.00 74.81 101 GLN A N 1
ATOM 748 C CA . GLN A 1 101 ? -4.483 22.977 -9.108 1.00 74.81 101 GLN A CA 1
ATOM 749 C C . GLN A 1 101 ? -5.695 22.600 -8.228 1.00 74.81 101 GLN A C 1
ATOM 751 O O . GLN A 1 101 ? -5.553 22.283 -7.043 1.00 74.81 101 GLN A O 1
ATOM 756 N N . GLU A 1 102 ? -6.899 22.615 -8.803 1.00 71.19 102 GLU A N 1
ATOM 757 C CA . GLU A 1 102 ? -8.138 22.270 -8.094 1.00 71.19 102 GLU A CA 1
ATOM 758 C C . GLU A 1 102 ? -8.155 20.793 -7.691 1.00 71.19 102 GLU A C 1
ATOM 760 O O . GLU A 1 102 ? -8.443 20.444 -6.545 1.00 71.19 102 GLU A O 1
ATOM 765 N N . VAL A 1 103 ? -7.762 19.918 -8.614 1.00 75.00 103 VAL A N 1
ATOM 766 C CA . VAL A 1 103 ? -7.729 18.473 -8.404 1.00 75.00 103 VAL A CA 1
ATOM 767 C C . VAL A 1 103 ? -6.555 18.085 -7.495 1.00 75.00 103 VAL A C 1
ATOM 769 O O . VAL A 1 103 ? -6.701 17.200 -6.654 1.00 75.00 103 VAL A O 1
ATOM 772 N N . GLN A 1 104 ? -5.425 18.798 -7.551 1.00 75.69 104 GLN A N 1
ATOM 773 C CA . GLN A 1 104 ? -4.308 18.628 -6.610 1.00 75.69 104 GLN A CA 1
ATOM 774 C C . GLN A 1 104 ? -4.726 18.833 -5.152 1.00 75.69 104 GLN A C 1
ATOM 776 O O . GLN A 1 104 ? -4.295 18.076 -4.283 1.00 75.69 104 GLN A O 1
ATOM 781 N N . THR A 1 105 ? -5.597 19.808 -4.878 1.00 80.75 105 THR A N 1
ATOM 782 C CA . THR A 1 105 ? -6.115 20.036 -3.519 1.00 80.75 105 THR A CA 1
ATOM 783 C C . THR A 1 105 ? -6.912 18.828 -3.020 1.00 80.75 105 THR A C 1
ATOM 785 O O . THR A 1 105 ? -6.775 18.423 -1.865 1.00 80.75 105 THR A O 1
ATOM 788 N N . VAL A 1 106 ? -7.695 18.198 -3.901 1.00 84.00 106 VAL A N 1
ATOM 789 C CA . VAL A 1 106 ? -8.437 16.966 -3.588 1.00 84.00 106 VAL A CA 1
ATOM 790 C C . VAL A 1 106 ? -7.474 15.809 -3.308 1.00 84.00 106 VAL A C 1
ATOM 792 O O . VAL A 1 106 ? -7.619 15.118 -2.299 1.00 84.00 106 VAL A O 1
ATOM 795 N N . TRP A 1 107 ? -6.449 15.628 -4.146 1.00 85.81 107 TRP A N 1
ATOM 796 C CA . TRP A 1 107 ? -5.446 14.572 -3.969 1.00 85.81 107 TRP A CA 1
ATOM 797 C C . TRP A 1 107 ? -4.594 14.756 -2.706 1.00 85.81 107 TRP A C 1
ATOM 799 O O . TRP A 1 107 ? -4.278 13.771 -2.038 1.00 85.81 107 TRP A O 1
ATOM 809 N N . ALA A 1 108 ? -4.292 15.997 -2.314 1.00 86.19 108 ALA A N 1
ATOM 810 C CA . ALA A 1 108 ? -3.626 16.304 -1.046 1.00 86.19 108 ALA A CA 1
ATOM 811 C C . ALA A 1 108 ? -4.463 15.887 0.181 1.00 86.19 108 ALA A C 1
ATOM 813 O O . ALA A 1 108 ? -3.916 15.637 1.256 1.00 86.19 108 ALA A O 1
ATOM 814 N N . GLY A 1 109 ? -5.785 15.761 0.019 1.00 90.88 109 GLY A N 1
ATOM 815 C CA . GLY A 1 109 ? -6.707 15.256 1.033 1.00 90.88 109 GLY A CA 1
ATOM 816 C C . GLY A 1 109 ? -6.672 13.736 1.234 1.00 90.88 109 GLY A C 1
ATOM 817 O O . GLY A 1 109 ? -7.197 13.251 2.240 1.00 90.88 109 GLY A O 1
ATOM 818 N N . LEU A 1 110 ? -6.048 12.966 0.330 1.00 92.75 110 LEU A N 1
ATOM 819 C CA . LEU A 1 110 ? -6.077 11.500 0.386 1.00 92.75 110 LEU A CA 1
ATOM 820 C C . LEU A 1 110 ? -5.609 10.905 1.723 1.00 92.75 110 LEU A C 1
ATOM 822 O O . LEU A 1 110 ? -6.316 10.033 2.228 1.00 92.75 110 LEU A O 1
ATOM 826 N N . PRO A 1 111 ? -4.488 11.334 2.344 1.00 95.69 111 PRO A N 1
ATOM 827 C CA . PRO A 1 111 ? -4.067 10.789 3.636 1.00 95.69 111 PRO A CA 1
ATOM 828 C C . PRO A 1 111 ? -5.159 10.878 4.707 1.00 95.69 111 PRO A C 1
ATOM 830 O O . PRO A 1 111 ? -5.332 9.956 5.503 1.00 95.69 111 PRO A O 1
ATOM 833 N N . TYR A 1 112 ? -5.938 11.962 4.693 1.00 95.56 112 TYR A N 1
ATOM 834 C CA . TYR A 1 112 ? -7.056 12.164 5.608 1.00 95.56 112 TYR A CA 1
ATOM 835 C C . TYR A 1 112 ? -8.260 11.299 5.239 1.00 95.56 112 TYR A C 1
ATOM 837 O O . TYR A 1 112 ? -8.885 10.743 6.136 1.00 95.56 112 TYR A O 1
ATOM 845 N N . ALA A 1 113 ? -8.566 11.136 3.947 1.00 95.06 113 ALA A N 1
ATOM 846 C CA . ALA A 1 113 ? -9.635 10.248 3.485 1.00 95.06 113 ALA A CA 1
ATOM 847 C C . ALA A 1 113 ? -9.362 8.786 3.877 1.00 95.06 113 ALA A C 1
ATOM 849 O O . ALA A 1 113 ? -10.232 8.105 4.420 1.00 95.06 113 ALA A O 1
ATOM 850 N N . TYR A 1 114 ? -8.124 8.328 3.692 1.00 96.88 114 TYR A N 1
ATOM 851 C CA . TYR A 1 114 ? -7.677 7.010 4.130 1.00 96.88 114 TYR A CA 1
ATOM 852 C C . TYR A 1 114 ? -7.680 6.840 5.650 1.00 96.88 114 TYR A C 1
ATOM 854 O O . TYR A 1 114 ? -8.019 5.767 6.137 1.00 96.88 114 TYR A O 1
ATOM 862 N N . ALA A 1 115 ? -7.333 7.873 6.417 1.00 97.25 115 ALA A N 1
ATOM 863 C CA . ALA A 1 115 ? -7.447 7.810 7.872 1.00 97.25 115 ALA A CA 1
ATOM 864 C C . ALA A 1 115 ? -8.921 7.790 8.321 1.00 97.25 115 ALA A C 1
ATOM 866 O O . ALA A 1 115 ? -9.302 7.027 9.206 1.00 97.25 115 ALA A O 1
ATOM 867 N N . ALA A 1 116 ? -9.783 8.580 7.676 1.00 95.62 116 ALA A N 1
ATOM 868 C CA . ALA A 1 116 ? -11.219 8.570 7.930 1.00 95.62 116 ALA A CA 1
ATOM 869 C C . ALA A 1 116 ? -11.845 7.208 7.601 1.00 95.62 116 ALA A C 1
ATOM 871 O O . ALA A 1 116 ? -12.794 6.806 8.269 1.00 95.62 116 ALA A O 1
ATOM 872 N N . ALA A 1 117 ? -11.281 6.466 6.640 1.00 95.31 117 ALA A N 1
ATOM 873 C CA . ALA A 1 117 ? -11.748 5.145 6.227 1.00 95.31 117 ALA A CA 1
ATOM 874 C C . ALA A 1 117 ? -11.793 4.107 7.358 1.00 95.31 117 ALA A C 1
ATOM 876 O O . ALA A 1 117 ? -12.516 3.123 7.222 1.00 95.31 117 ALA A O 1
ATOM 877 N N . PHE A 1 118 ? -11.111 4.320 8.489 1.00 95.69 118 PHE A N 1
ATOM 878 C CA . PHE A 1 118 ? -11.264 3.466 9.674 1.00 95.69 118 PHE A CA 1
ATOM 879 C C . PHE A 1 118 ? -12.673 3.498 10.286 1.00 95.69 118 PHE A C 1
ATOM 881 O O . PHE A 1 118 ? -13.064 2.541 10.947 1.00 95.69 118 PHE A O 1
ATOM 888 N N . PHE A 1 119 ? -13.468 4.538 10.016 1.00 93.25 119 PHE A N 1
ATOM 889 C CA . PHE A 1 119 ? -14.881 4.602 10.409 1.00 93.25 119 PHE A CA 1
ATOM 890 C C . PHE A 1 119 ? -15.837 3.945 9.402 1.00 93.25 119 PHE A C 1
ATOM 892 O O . PHE A 1 119 ? -17.043 3.925 9.634 1.00 93.25 119 PHE A O 1
ATOM 899 N N . SER A 1 120 ? -15.322 3.416 8.289 1.00 93.56 120 SER A N 1
ATOM 900 C CA . SER A 1 120 ? -16.119 2.725 7.273 1.00 93.56 120 SER A CA 1
ATOM 901 C C . SER A 1 120 ? -16.751 1.454 7.834 1.00 93.56 120 SER A C 1
ATOM 903 O O . SER A 1 120 ? -16.088 0.665 8.511 1.00 93.56 120 SER A O 1
ATOM 905 N N . GLU A 1 121 ? -18.007 1.192 7.482 1.00 92.62 121 GLU A N 1
ATOM 906 C CA . GLU A 1 121 ? -18.707 -0.046 7.845 1.00 92.62 121 GLU A CA 1
ATOM 907 C C . GLU A 1 121 ? -18.045 -1.280 7.223 1.00 92.62 121 GLU A C 1
ATOM 909 O O . GLU A 1 121 ? -18.187 -2.384 7.748 1.00 92.62 121 GLU A O 1
ATOM 914 N N . ALA A 1 122 ? -17.244 -1.095 6.164 1.00 92.44 122 ALA A N 1
ATOM 915 C CA . ALA A 1 122 ? -16.431 -2.155 5.576 1.00 92.44 122 ALA A CA 1
ATOM 916 C C . ALA A 1 122 ? -15.546 -2.860 6.621 1.00 92.44 122 ALA A C 1
ATOM 918 O O . ALA A 1 122 ? -15.276 -4.054 6.489 1.00 92.44 122 ALA A O 1
ATOM 919 N N . TRP A 1 123 ? -15.141 -2.157 7.685 1.00 94.44 123 TRP A N 1
ATOM 920 C CA . TRP A 1 123 ? -14.359 -2.734 8.773 1.00 94.44 123 TRP A CA 1
ATOM 921 C C . TRP A 1 123 ? -15.158 -3.613 9.736 1.00 94.44 123 TRP A C 1
ATOM 923 O O . TRP A 1 123 ? -14.572 -4.531 10.297 1.00 94.44 123 TRP A O 1
ATOM 933 N N . GLN A 1 124 ? -16.459 -3.388 9.934 1.00 92.00 124 GLN A N 1
ATOM 934 C CA . GLN A 1 124 ? -17.232 -4.078 10.983 1.00 92.00 124 GLN A CA 1
ATOM 935 C C . GLN A 1 124 ? -17.247 -5.604 10.794 1.00 92.00 124 GLN A C 1
ATOM 937 O O . GLN A 1 124 ? -17.161 -6.350 11.763 1.00 92.00 124 GLN A O 1
ATOM 942 N N . ASN A 1 125 ? -17.251 -6.067 9.539 1.00 87.06 125 ASN A N 1
ATOM 943 C CA . ASN A 1 125 ? -17.238 -7.492 9.183 1.00 87.06 125 ASN A CA 1
ATOM 944 C C . ASN A 1 125 ? -15.850 -7.998 8.745 1.00 87.06 125 ASN A C 1
ATOM 946 O O . ASN A 1 125 ? -15.715 -9.079 8.163 1.00 87.06 125 ASN A O 1
ATOM 950 N N . THR A 1 126 ? -14.807 -7.204 8.988 1.00 94.56 126 THR A N 1
ATOM 951 C CA . THR A 1 126 ? -13.440 -7.549 8.603 1.00 94.56 126 THR A CA 1
ATOM 952 C C . THR A 1 126 ? -12.784 -8.414 9.672 1.00 94.56 126 THR A C 1
ATOM 954 O O . THR A 1 126 ? -12.686 -8.029 10.835 1.00 94.56 126 THR A O 1
ATOM 957 N N . THR A 1 127 ? -12.237 -9.554 9.264 1.00 94.62 127 THR A N 1
ATOM 958 C CA . THR A 1 127 ? -11.413 -10.410 10.125 1.00 94.62 127 THR A CA 1
ATOM 959 C C . THR A 1 127 ? -10.040 -10.599 9.507 1.00 94.62 127 THR A C 1
ATOM 961 O O . THR A 1 127 ? -9.931 -10.915 8.320 1.00 94.62 127 THR A O 1
ATOM 964 N N . TYR A 1 128 ? -8.997 -10.449 10.319 1.00 95.69 128 TYR A N 1
ATOM 965 C CA . TYR A 1 128 ? -7.624 -10.716 9.910 1.00 95.69 128 TYR A CA 1
ATOM 966 C C . TYR A 1 128 ? -7.264 -12.190 10.137 1.00 95.69 128 TYR A C 1
ATOM 968 O O . TYR A 1 128 ? -7.531 -12.767 11.195 1.00 95.69 128 TYR A O 1
ATOM 976 N N . ASP A 1 129 ? -6.662 -12.806 9.129 1.00 94.62 129 ASP A N 1
ATOM 977 C CA . ASP A 1 129 ? -6.122 -14.151 9.160 1.00 94.62 129 ASP A CA 1
ATOM 978 C C . ASP A 1 129 ? -4.601 -14.131 9.253 1.00 94.62 129 ASP A C 1
ATOM 980 O O . ASP A 1 129 ? -3.914 -14.024 8.245 1.00 94.62 129 ASP A O 1
ATOM 984 N N . ALA A 1 130 ? -4.082 -14.305 10.468 1.00 92.75 130 ALA A N 1
ATOM 985 C CA . ALA A 1 130 ? -2.646 -14.308 10.732 1.00 92.75 130 ALA A CA 1
ATOM 986 C C . ALA A 1 130 ? -1.880 -15.454 10.043 1.00 92.75 130 ALA A C 1
ATOM 988 O O . ALA A 1 130 ? -0.678 -15.330 9.851 1.00 92.75 130 ALA A O 1
ATOM 989 N N . ARG A 1 131 ? -2.540 -16.566 9.669 1.00 91.62 131 ARG A N 1
ATOM 990 C CA . ARG A 1 131 ? -1.861 -17.693 8.995 1.00 91.62 131 ARG A CA 1
ATOM 991 C C . ARG A 1 131 ? -1.484 -17.352 7.561 1.00 91.62 131 ARG A C 1
ATOM 993 O O . ARG A 1 131 ? -0.386 -17.662 7.121 1.00 91.62 131 ARG A O 1
ATOM 1000 N N . ASN A 1 132 ? -2.426 -16.736 6.859 1.00 93.19 132 ASN A N 1
ATOM 1001 C CA . ASN A 1 132 ? -2.273 -16.330 5.469 1.00 93.19 132 ASN A CA 1
ATOM 1002 C C . ASN A 1 132 ? -1.835 -14.866 5.339 1.00 93.19 132 ASN A C 1
ATOM 1004 O O . ASN A 1 132 ? -1.545 -14.420 4.239 1.00 93.19 132 AS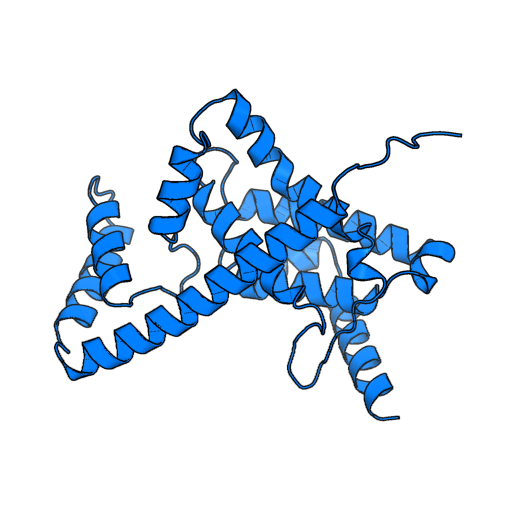N A O 1
ATOM 1008 N N . ASP A 1 133 ? -1.792 -14.134 6.454 1.00 93.69 133 ASP A N 1
ATOM 1009 C CA . ASP A 1 133 ? -1.411 -12.727 6.536 1.00 93.69 133 ASP A CA 1
ATOM 1010 C C . ASP A 1 133 ? -2.317 -11.793 5.700 1.00 93.69 133 ASP A C 1
ATOM 1012 O O . ASP A 1 133 ? -1.875 -10.829 5.071 1.00 93.69 133 ASP A O 1
ATOM 1016 N N . VAL A 1 134 ? -3.625 -12.084 5.702 1.00 95.94 134 VAL A N 1
ATOM 1017 C CA . VAL A 1 134 ? -4.647 -11.413 4.875 1.00 95.94 134 VAL A CA 1
ATOM 1018 C C . VAL A 1 134 ? -5.884 -11.018 5.676 1.00 95.94 134 VAL A C 1
ATOM 1020 O O . VAL A 1 134 ? -6.142 -11.525 6.762 1.00 95.94 134 VAL A O 1
ATOM 1023 N N . PHE A 1 135 ? -6.702 -10.135 5.110 1.00 97.12 135 PHE A N 1
ATOM 1024 C CA . PHE A 1 135 ? -8.058 -9.855 5.598 1.00 97.12 135 PHE A CA 1
ATOM 1025 C C . PHE A 1 135 ? -9.085 -10.559 4.712 1.00 97.12 135 PHE A C 1
ATOM 1027 O O . PHE A 1 135 ? -8.927 -10.563 3.493 1.00 97.12 135 PHE A O 1
ATOM 1034 N N . ASN A 1 136 ? -10.150 -11.099 5.309 1.00 96.69 136 ASN A N 1
ATOM 1035 C CA . ASN A 1 136 ? -11.208 -11.847 4.610 1.00 96.69 136 ASN A CA 1
ATOM 1036 C C . ASN A 1 136 ? -11.911 -11.062 3.484 1.00 96.69 136 ASN A C 1
ATOM 1038 O O . ASN A 1 136 ? -12.397 -11.661 2.532 1.00 96.69 136 ASN A O 1
ATOM 1042 N N . ASN A 1 137 ? -11.965 -9.736 3.582 1.00 96.12 137 ASN A N 1
ATOM 1043 C CA . ASN A 1 137 ? -12.550 -8.843 2.581 1.00 96.12 137 ASN A CA 1
ATOM 1044 C C . ASN A 1 137 ? -11.500 -8.141 1.703 1.00 96.12 137 ASN A C 1
ATOM 1046 O O . ASN A 1 137 ? -11.808 -7.140 1.062 1.00 96.12 137 ASN A O 1
ATOM 1050 N N . ASN A 1 138 ? -10.258 -8.628 1.703 1.00 97.25 138 ASN A N 1
ATOM 1051 C CA . ASN A 1 138 ? -9.137 -8.043 0.972 1.00 97.25 138 ASN A CA 1
ATOM 1052 C C . ASN A 1 138 ? -8.750 -6.617 1.393 1.00 97.25 138 ASN A C 1
ATOM 1054 O O . ASN A 1 138 ? -8.060 -5.941 0.645 1.00 97.25 138 ASN A O 1
ATOM 1058 N N . MET A 1 139 ? -9.084 -6.167 2.609 1.00 97.12 139 MET A N 1
ATOM 1059 C CA . MET A 1 139 ? -8.671 -4.835 3.082 1.00 97.12 139 MET A CA 1
ATOM 1060 C C . MET A 1 139 ? -7.153 -4.598 2.977 1.00 97.12 139 MET A C 1
ATOM 1062 O O . MET A 1 139 ? -6.725 -3.500 2.675 1.00 97.12 139 MET A O 1
ATOM 1066 N N . HIS A 1 140 ? -6.311 -5.621 3.141 1.00 96.12 140 HIS A N 1
ATOM 1067 C CA . HIS A 1 140 ? -4.860 -5.486 2.937 1.00 96.12 140 HIS A CA 1
ATOM 1068 C C . HIS A 1 140 ? -4.485 -4.998 1.530 1.00 96.12 140 HIS A C 1
ATOM 1070 O O . HIS A 1 140 ? -3.461 -4.353 1.384 1.00 96.12 140 HIS A O 1
ATOM 1076 N N . THR A 1 141 ? -5.277 -5.242 0.484 1.00 96.94 141 THR A N 1
ATOM 1077 C CA . THR A 1 141 ? -4.913 -4.761 -0.856 1.00 96.94 141 THR A CA 1
ATOM 1078 C C . THR A 1 141 ? -5.110 -3.254 -0.999 1.00 96.94 141 THR A C 1
ATOM 1080 O O . THR A 1 141 ? -4.459 -2.632 -1.840 1.00 96.94 14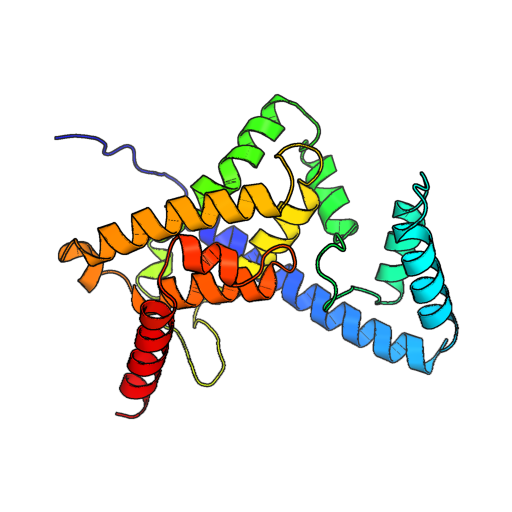1 THR A O 1
ATOM 1083 N N . SER A 1 142 ? -5.894 -2.608 -0.124 1.00 97.06 142 SER A N 1
ATOM 1084 C CA . SER A 1 142 ? -5.991 -1.147 -0.123 1.00 97.06 142 SER A CA 1
ATOM 1085 C C . SER A 1 142 ? -4.685 -0.458 0.280 1.00 97.06 142 SER A C 1
ATOM 1087 O O . SER A 1 142 ? -4.484 0.695 -0.107 1.00 97.06 142 SER A O 1
ATOM 1089 N N . SER A 1 143 ? -3.772 -1.134 0.994 1.00 96.31 143 SER A N 1
ATOM 1090 C CA . SER A 1 143 ? -2.441 -0.576 1.263 1.00 96.31 143 SER A CA 1
ATOM 1091 C C . SER A 1 143 ? -1.565 -0.541 0.011 1.00 96.31 143 SER A C 1
ATOM 1093 O O . SER A 1 143 ? -0.813 0.416 -0.163 1.00 96.31 143 SER A O 1
ATOM 1095 N N . ILE A 1 144 ? -1.725 -1.509 -0.902 1.00 95.12 144 ILE A N 1
ATOM 1096 C CA . ILE A 1 144 ? -1.082 -1.500 -2.226 1.00 95.12 144 ILE A CA 1
ATOM 1097 C C . ILE A 1 144 ? -1.571 -0.289 -3.022 1.00 95.12 144 ILE A C 1
ATOM 1099 O O . ILE A 1 144 ? -0.763 0.494 -3.517 1.00 95.12 144 ILE A O 1
ATOM 1103 N N . ALA A 1 145 ? -2.893 -0.101 -3.102 1.00 95.44 145 ALA A N 1
ATOM 1104 C CA . ALA A 1 145 ? -3.486 1.035 -3.805 1.00 95.44 145 ALA A CA 1
ATOM 1105 C C . ALA A 1 145 ? -3.008 2.377 -3.242 1.00 95.44 145 ALA A C 1
ATOM 1107 O O . ALA A 1 145 ? -2.577 3.241 -4.001 1.00 95.44 145 ALA A O 1
ATOM 1108 N N . MET A 1 146 ? -3.031 2.536 -1.916 1.00 95.25 146 MET A N 1
ATOM 1109 C CA . MET A 1 146 ? -2.537 3.742 -1.251 1.00 95.25 146 MET A CA 1
ATOM 1110 C C . MET A 1 146 ? -1.072 4.015 -1.599 1.00 95.25 146 MET A C 1
ATOM 1112 O O . MET A 1 146 ? -0.722 5.144 -1.938 1.00 95.25 146 MET A O 1
ATOM 1116 N N . ALA A 1 147 ? -0.224 2.986 -1.538 1.00 92.75 147 ALA A N 1
ATOM 1117 C CA . ALA A 1 147 ? 1.194 3.130 -1.821 1.00 92.75 147 ALA A CA 1
ATOM 1118 C C . ALA A 1 147 ? 1.465 3.564 -3.257 1.00 92.75 147 ALA A C 1
ATOM 1120 O O . ALA A 1 147 ? 2.206 4.524 -3.472 1.00 92.75 147 ALA A O 1
ATOM 1121 N N . GLU A 1 148 ? 0.837 2.914 -4.231 1.00 90.94 148 GLU A N 1
ATOM 1122 C CA . GLU A 1 148 ? 1.017 3.267 -5.638 1.00 90.94 148 GLU A CA 1
ATOM 1123 C C . GLU A 1 148 ? 0.440 4.654 -5.962 1.00 90.94 148 GLU A C 1
ATOM 1125 O O . GLU A 1 148 ? 1.081 5.442 -6.661 1.00 90.94 148 GLU A O 1
ATOM 1130 N N . LEU A 1 149 ? -0.709 5.024 -5.382 1.00 91.50 149 LEU A N 1
ATOM 1131 C CA . LEU A 1 149 ? -1.278 6.365 -5.549 1.00 91.50 149 LEU A CA 1
ATOM 1132 C C . LEU A 1 149 ? -0.372 7.451 -4.958 1.00 91.50 149 LEU A C 1
ATOM 1134 O O . LEU A 1 149 ? -0.099 8.449 -5.623 1.00 91.50 149 LEU A O 1
ATOM 1138 N N . PHE A 1 150 ? 0.151 7.265 -3.742 1.00 90.94 150 PHE A N 1
ATOM 1139 C CA . PHE A 1 150 ? 1.042 8.253 -3.120 1.00 90.94 150 PHE A CA 1
ATOM 1140 C C . PHE A 1 150 ? 2.340 8.429 -3.914 1.00 90.94 150 PHE A C 1
ATOM 1142 O O . PHE A 1 150 ? 2.836 9.551 -4.027 1.00 90.94 150 PHE A O 1
ATOM 1149 N N . LYS A 1 151 ? 2.872 7.354 -4.511 1.00 87.25 151 LYS A N 1
ATOM 1150 C CA . LYS A 1 151 ? 4.018 7.415 -5.434 1.00 87.25 151 LYS A CA 1
ATOM 1151 C C . LYS A 1 151 ? 3.705 8.227 -6.691 1.00 87.25 151 LYS A C 1
ATOM 1153 O O . LYS A 1 151 ? 4.528 9.050 -7.087 1.00 87.25 151 LYS A O 1
ATOM 1158 N N . CYS A 1 152 ? 2.519 8.057 -7.277 1.00 85.50 152 CYS A N 1
ATOM 1159 C CA . CYS A 1 152 ? 2.100 8.810 -8.464 1.00 85.50 152 CYS A CA 1
ATOM 1160 C C . CYS A 1 152 ? 1.927 10.316 -8.193 1.00 85.50 152 CYS A C 1
ATOM 1162 O O . CYS A 1 152 ? 2.129 11.128 -9.089 1.00 85.50 152 CYS A O 1
ATOM 1164 N N . LEU A 1 153 ? 1.611 10.705 -6.955 1.00 82.12 153 LEU A N 1
ATOM 1165 C CA . LEU A 1 153 ? 1.348 12.096 -6.553 1.00 82.12 153 LEU A CA 1
ATOM 1166 C C . LEU A 1 153 ? 2.605 12.865 -6.082 1.00 82.12 153 LEU A C 1
ATOM 1168 O O . LEU A 1 153 ? 2.501 13.935 -5.475 1.00 82.12 153 LEU A O 1
ATOM 1172 N N . LYS A 1 154 ? 3.806 12.327 -6.344 1.00 68.81 154 LYS A N 1
ATOM 1173 C CA . LYS A 1 154 ? 5.093 12.804 -5.803 1.00 68.81 154 LYS A CA 1
ATOM 1174 C C . LYS A 1 154 ? 5.411 14.278 -6.091 1.00 68.81 154 LYS A C 1
ATOM 1176 O O . LYS A 1 154 ? 6.049 14.910 -5.253 1.00 68.81 154 LYS A O 1
ATOM 1181 N N . GLU A 1 155 ? 4.973 14.819 -7.223 1.00 60.97 155 GLU A N 1
ATOM 1182 C CA . GLU A 1 155 ? 5.335 16.177 -7.664 1.00 60.97 155 GLU A CA 1
ATOM 1183 C C . GLU A 1 155 ? 4.525 17.289 -6.971 1.00 60.97 155 GLU A C 1
ATOM 1185 O O . GLU A 1 155 ? 5.007 18.413 -6.878 1.00 60.97 155 GLU A O 1
ATOM 1190 N N . ASN A 1 156 ? 3.355 16.979 -6.392 1.00 56.41 156 ASN A N 1
ATOM 1191 C CA . ASN A 1 156 ? 2.380 18.008 -5.994 1.00 56.41 156 ASN A CA 1
ATOM 1192 C C . ASN A 1 156 ? 2.075 18.068 -4.480 1.00 56.41 156 ASN A C 1
ATOM 1194 O O . ASN A 1 156 ? 1.534 19.064 -4.010 1.00 56.41 156 ASN A O 1
ATOM 1198 N N . ALA A 1 157 ? 2.417 17.033 -3.695 1.00 60.91 157 ALA A N 1
ATOM 1199 C CA . ALA A 1 157 ? 1.967 16.881 -2.295 1.00 60.91 157 ALA A CA 1
ATOM 1200 C C . ALA A 1 157 ? 3.097 16.686 -1.253 1.00 60.91 157 ALA A C 1
ATOM 1202 O O . ALA A 1 157 ? 2.885 16.090 -0.196 1.00 60.91 157 ALA A O 1
ATOM 1203 N N . GLY A 1 158 ? 4.324 17.135 -1.544 1.00 70.50 158 GLY A N 1
ATOM 1204 C CA . GLY A 1 158 ? 5.487 16.945 -0.654 1.00 70.50 158 GLY A CA 1
ATOM 1205 C C . GLY A 1 158 ? 6.086 15.529 -0.686 1.00 70.50 158 GLY A C 1
ATOM 1206 O O . GLY A 1 158 ? 6.992 15.208 0.083 1.00 70.50 158 GLY A O 1
ATOM 1207 N N . GLY A 1 159 ? 5.604 14.685 -1.600 1.00 83.06 159 GLY A N 1
ATOM 1208 C CA . GLY A 1 159 ? 6.097 13.334 -1.835 1.00 83.06 159 GLY A CA 1
ATOM 1209 C C . GLY A 1 159 ? 5.463 12.251 -0.947 1.00 83.06 159 GLY A C 1
ATOM 1210 O O . GLY A 1 159 ? 4.796 12.545 0.049 1.00 83.06 159 GLY A O 1
ATOM 1211 N N . PRO A 1 160 ? 5.698 10.965 -1.274 1.00 87.44 160 PRO A N 1
ATOM 1212 C CA . PRO A 1 160 ? 5.087 9.830 -0.576 1.00 87.44 160 PRO A CA 1
ATOM 1213 C C . PRO A 1 160 ? 5.351 9.829 0.930 1.00 87.44 160 PRO A C 1
ATOM 1215 O O . PRO A 1 160 ? 4.451 9.554 1.715 1.00 87.44 160 PRO A O 1
ATOM 1218 N N . ARG A 1 161 ? 6.570 10.192 1.353 1.00 90.19 161 ARG A N 1
ATOM 1219 C CA . ARG A 1 161 ? 6.958 10.213 2.770 1.00 90.19 161 ARG A CA 1
ATOM 1220 C C . ARG A 1 161 ? 6.095 11.170 3.599 1.00 90.19 161 ARG A C 1
ATOM 1222 O O . ARG A 1 161 ? 5.698 10.809 4.703 1.00 90.19 161 ARG A O 1
ATOM 1229 N N . VAL A 1 162 ? 5.782 12.357 3.072 1.00 91.12 162 VAL A N 1
ATOM 1230 C CA . VAL A 1 162 ? 4.927 13.346 3.754 1.00 91.12 162 VAL A CA 1
ATOM 1231 C C . VAL A 1 162 ? 3.481 12.858 3.814 1.00 91.12 162 VAL A C 1
ATOM 1233 O O . VAL A 1 162 ? 2.854 12.925 4.872 1.00 91.12 162 VAL A O 1
ATOM 1236 N N . MET A 1 163 ? 2.964 12.310 2.711 1.00 92.62 163 MET A N 1
ATOM 1237 C CA . MET A 1 163 ? 1.610 11.748 2.665 1.00 92.62 163 MET A CA 1
ATOM 1238 C C . MET A 1 163 ? 1.438 10.584 3.650 1.00 92.62 163 MET A C 1
ATOM 1240 O O . MET A 1 163 ? 0.478 10.573 4.421 1.00 92.62 163 MET A O 1
ATOM 1244 N N . PHE A 1 164 ? 2.397 9.655 3.703 1.00 94.88 164 PHE A N 1
ATOM 1245 C CA . PHE A 1 164 ? 2.400 8.564 4.677 1.00 94.88 164 PHE A CA 1
ATOM 1246 C C . PHE A 1 164 ? 2.539 9.057 6.116 1.00 94.88 164 PHE A C 1
ATOM 1248 O O . PHE A 1 164 ? 1.789 8.605 6.975 1.00 94.88 164 PHE A O 1
ATOM 1255 N N . GLY A 1 165 ? 3.438 10.007 6.391 1.00 95.38 165 GLY A N 1
ATOM 1256 C CA . GLY A 1 165 ? 3.574 10.596 7.727 1.00 95.38 165 GLY A CA 1
ATOM 1257 C C . GLY A 1 165 ? 2.265 11.225 8.216 1.00 95.38 165 GLY A C 1
ATOM 1258 O O . GLY A 1 165 ? 1.832 10.973 9.339 1.00 95.38 165 GLY A O 1
ATOM 1259 N N . THR A 1 166 ? 1.579 11.972 7.346 1.00 96.12 166 THR A N 1
ATOM 1260 C CA . THR A 1 166 ? 0.252 12.533 7.637 1.00 96.12 166 THR A CA 1
ATOM 1261 C C . THR A 1 166 ? -0.786 11.435 7.869 1.00 96.12 166 THR A C 1
ATOM 1263 O O . THR A 1 166 ? -1.518 11.492 8.858 1.00 96.12 166 THR A O 1
ATOM 1266 N N . PHE A 1 167 ? -0.826 10.410 7.010 1.00 97.38 167 PHE A N 1
ATOM 1267 C CA . PHE A 1 167 ? -1.728 9.268 7.169 1.00 97.38 167 PHE A CA 1
ATOM 1268 C C . PHE A 1 167 ? -1.514 8.564 8.514 1.00 97.38 167 PHE A C 1
ATOM 1270 O O . PHE A 1 167 ? -2.484 8.378 9.249 1.00 97.38 167 PHE A O 1
ATOM 1277 N N . PHE A 1 168 ? -0.274 8.221 8.878 1.00 97.81 168 PHE A N 1
ATOM 1278 C CA . PHE A 1 168 ? 0.016 7.549 10.145 1.00 97.81 168 PHE A CA 1
ATOM 1279 C C . PHE A 1 168 ? -0.328 8.427 11.338 1.00 97.81 168 PHE A C 1
ATOM 1281 O O . PHE A 1 168 ? -1.013 7.955 12.242 1.00 97.81 168 PHE A O 1
ATOM 1288 N N . LYS A 1 169 ? 0.047 9.708 11.326 1.00 97.62 169 LYS A N 1
ATOM 1289 C CA . LYS A 1 169 ? -0.288 10.646 12.403 1.00 97.62 169 LYS A CA 1
ATOM 1290 C C . LYS A 1 169 ? -1.794 10.699 12.672 1.00 97.62 169 LYS A C 1
ATOM 1292 O O . LYS A 1 169 ? -2.225 10.563 13.817 1.00 97.62 169 LYS A O 1
ATOM 1297 N N . VAL A 1 170 ? -2.599 10.883 11.623 1.00 97.94 170 VAL A N 1
ATOM 1298 C CA . VAL A 1 170 ? -4.059 11.011 11.752 1.00 97.94 170 VAL A CA 1
ATOM 1299 C C . VAL A 1 170 ? -4.690 9.667 12.116 1.00 97.94 170 VAL A C 1
ATOM 1301 O O . VAL A 1 170 ? -5.491 9.600 13.045 1.00 97.94 170 VAL A O 1
ATOM 1304 N N . SER A 1 171 ? -4.293 8.584 11.450 1.00 97.75 171 SER A N 1
ATOM 1305 C CA . SER A 1 171 ? -4.823 7.238 11.701 1.00 97.75 171 SER A CA 1
ATOM 1306 C C . SER A 1 171 ? -4.550 6.761 13.120 1.00 97.75 171 SER A C 1
ATOM 1308 O O . SER A 1 171 ? -5.445 6.246 13.780 1.00 97.75 171 SER A O 1
ATOM 1310 N N . SER A 1 172 ? -3.337 6.986 13.625 1.00 96.81 172 SER A N 1
ATOM 1311 C CA . SER A 1 172 ? -2.951 6.610 14.988 1.00 96.81 172 SER A CA 1
ATOM 1312 C C . SER A 1 172 ? -3.808 7.333 16.014 1.00 96.81 172 SER A C 1
ATOM 1314 O O . SER A 1 172 ? -4.355 6.711 16.921 1.00 96.81 172 SER A O 1
ATOM 1316 N N . PHE A 1 173 ? -3.999 8.641 15.830 1.00 96.62 173 PHE A N 1
ATOM 1317 C CA . PHE A 1 173 ? -4.876 9.428 16.686 1.00 96.62 173 PHE A CA 1
ATOM 1318 C C . PHE A 1 173 ? -6.319 8.902 16.676 1.00 96.62 173 PHE A C 1
ATOM 1320 O O . PHE A 1 173 ? -6.920 8.741 17.740 1.00 96.62 173 PHE A O 1
ATOM 1327 N N . LEU A 1 174 ? -6.869 8.600 15.495 1.00 95.81 174 LEU A N 1
ATOM 1328 C CA . LEU A 1 174 ? -8.227 8.070 15.360 1.00 95.81 174 LEU A CA 1
ATOM 1329 C C . LEU A 1 174 ? -8.367 6.686 16.003 1.00 95.81 174 LEU A C 1
ATOM 1331 O O . LEU A 1 174 ? -9.261 6.496 16.823 1.00 95.81 174 LEU A O 1
ATOM 1335 N N . LEU A 1 175 ? -7.465 5.749 15.710 1.00 95.88 175 LEU A N 1
ATOM 1336 C CA . LEU A 1 175 ? -7.511 4.387 16.248 1.00 95.88 175 LEU A CA 1
ATOM 1337 C C . LEU A 1 175 ? -7.316 4.350 17.764 1.00 95.88 175 LEU A C 1
ATOM 1339 O O . LEU A 1 175 ? -8.026 3.620 18.456 1.00 95.88 175 LEU A O 1
ATOM 1343 N N . LEU A 1 176 ? -6.407 5.163 18.309 1.00 94.69 176 LEU A N 1
ATOM 1344 C CA . LEU A 1 176 ? -6.225 5.279 19.758 1.00 94.69 176 LEU A CA 1
ATOM 1345 C C . LEU A 1 176 ? -7.476 5.859 20.432 1.00 94.69 176 LEU A C 1
ATOM 1347 O O . LEU A 1 176 ? -7.879 5.380 21.493 1.00 94.69 176 LEU A O 1
ATOM 1351 N N . ARG A 1 177 ? -8.148 6.829 19.799 1.00 93.81 177 ARG A N 1
ATOM 1352 C CA . ARG A 1 177 ? -9.431 7.355 20.290 1.00 93.81 177 ARG A CA 1
ATOM 1353 C C . ARG A 1 177 ? -10.572 6.350 20.191 1.00 93.81 177 ARG A C 1
ATOM 1355 O O . ARG A 1 177 ? -11.36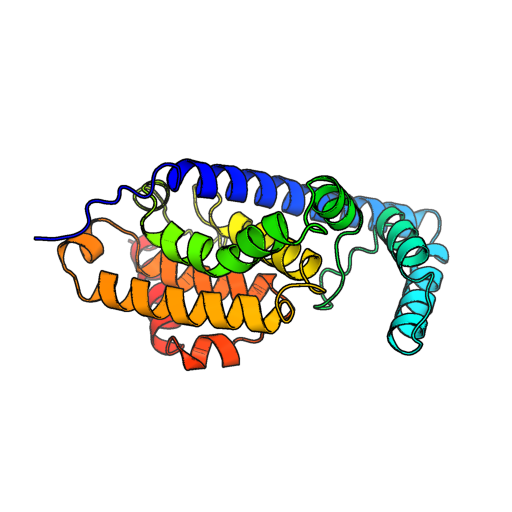2 6.250 21.128 1.00 93.81 177 ARG A O 1
ATOM 1362 N N . MET A 1 178 ? -10.650 5.592 19.099 1.00 93.50 178 MET A N 1
ATOM 1363 C CA . MET A 1 178 ? -11.619 4.504 18.955 1.00 93.50 178 MET A CA 1
ATOM 1364 C C . MET A 1 178 ? -11.394 3.439 20.030 1.00 93.50 178 MET A C 1
ATOM 1366 O O . MET A 1 178 ? -12.354 3.011 20.657 1.00 93.50 178 MET A O 1
ATOM 1370 N N . LYS A 1 179 ? -10.135 3.084 20.318 1.00 91.69 179 LYS A N 1
ATOM 1371 C CA . LYS A 1 179 ? -9.774 2.151 21.396 1.00 91.69 179 LYS A CA 1
ATOM 1372 C C . LYS A 1 179 ? -10.180 2.656 22.780 1.00 91.69 179 LYS A C 1
ATOM 1374 O O . LYS A 1 179 ? -10.630 1.864 23.598 1.00 91.69 179 LYS A O 1
ATOM 1379 N N . ALA A 1 180 ? -10.040 3.955 23.037 1.00 92.12 180 ALA A N 1
ATOM 1380 C CA . ALA A 1 180 ? -10.468 4.569 24.293 1.00 92.12 180 ALA A CA 1
ATOM 1381 C C . ALA A 1 180 ? -12.002 4.665 24.438 1.00 92.12 180 ALA A C 1
ATOM 1383 O O . ALA A 1 180 ? -12.494 4.911 25.536 1.00 92.12 180 ALA A O 1
ATOM 1384 N N . THR A 1 181 ? -12.762 4.484 23.353 1.00 92.00 181 THR A N 1
ATOM 1385 C CA . THR A 1 181 ? -14.224 4.615 23.340 1.00 92.00 181 THR A CA 1
ATOM 1386 C C . THR A 1 181 ? -14.885 3.239 23.268 1.00 92.00 181 THR A C 1
ATOM 1388 O O . THR A 1 181 ? -14.877 2.595 22.221 1.00 92.00 181 THR A O 1
ATOM 1391 N N . GLU A 1 182 ? -15.536 2.814 24.352 1.00 82.88 182 GLU A N 1
ATOM 1392 C CA . GLU A 1 182 ? -16.107 1.463 24.502 1.00 82.88 182 GLU A CA 1
ATOM 1393 C C . GLU A 1 182 ? -17.025 1.040 23.339 1.00 82.88 182 GLU A C 1
ATOM 1395 O O . GLU A 1 182 ? -16.870 -0.049 22.787 1.00 82.88 182 GLU A O 1
ATOM 1400 N N . LYS A 1 183 ? -17.909 1.938 22.876 1.00 85.12 183 LYS A N 1
ATOM 1401 C CA . LYS A 1 183 ? -18.798 1.689 21.724 1.00 85.12 183 LYS A CA 1
ATOM 1402 C C . LYS A 1 183 ? -18.033 1.231 20.475 1.00 85.12 183 LYS A C 1
ATOM 1404 O O . LYS A 1 183 ? -18.456 0.298 19.792 1.00 85.12 183 LYS A O 1
ATOM 1409 N N . TYR A 1 184 ? -16.927 1.901 20.152 1.00 82.94 184 TYR A N 1
ATOM 1410 C CA . TYR A 1 184 ? -16.139 1.592 18.959 1.00 82.94 184 TYR A CA 1
ATOM 1411 C C . TYR A 1 184 ? -15.241 0.377 19.171 1.00 82.94 184 TYR A C 1
ATOM 1413 O O . TYR A 1 184 ? -15.074 -0.407 18.240 1.00 82.94 184 TYR A O 1
ATOM 1421 N N . ALA A 1 185 ? -14.733 0.179 20.389 1.00 79.00 185 ALA A N 1
ATOM 1422 C CA . ALA A 1 185 ? -13.929 -0.987 20.739 1.00 79.00 185 ALA A CA 1
ATOM 1423 C C . ALA A 1 185 ? -14.672 -2.318 20.540 1.00 79.00 185 ALA A C 1
ATOM 1425 O O . ALA A 1 185 ? -14.041 -3.312 20.190 1.00 79.00 185 ALA A O 1
ATOM 1426 N N . LEU A 1 186 ? -15.998 -2.325 20.716 1.00 81.56 186 LEU A N 1
ATOM 1427 C CA . LEU A 1 186 ? -16.838 -3.506 20.494 1.00 81.56 186 LEU A CA 1
ATOM 1428 C C . LEU A 1 186 ? -17.297 -3.672 19.038 1.00 81.56 186 LEU A C 1
ATOM 1430 O O . LEU A 1 186 ? -17.523 -4.794 18.597 1.00 81.56 186 LEU A O 1
ATOM 1434 N N . SER A 1 187 ? -17.446 -2.570 18.298 1.00 86.12 187 SER A N 1
ATOM 1435 C CA . SER A 1 187 ? -18.052 -2.584 16.955 1.00 86.12 187 SER A CA 1
ATOM 1436 C C . SER A 1 187 ? -17.039 -2.762 15.820 1.00 86.12 187 SER A C 1
ATOM 1438 O O . SER A 1 187 ? -17.426 -3.083 14.700 1.00 86.12 187 SER A O 1
ATOM 1440 N N . PHE A 1 188 ? -15.752 -2.514 16.075 1.00 91.25 188 PHE A N 1
ATOM 1441 C CA . PHE A 1 188 ? -14.708 -2.521 15.052 1.00 91.25 188 PHE A CA 1
ATOM 1442 C C . PHE A 1 188 ? -13.551 -3.460 15.418 1.00 91.25 188 PHE A C 1
ATOM 1444 O O . PHE A 1 188 ? -13.157 -3.533 16.585 1.00 91.25 188 PHE A O 1
ATOM 1451 N N . PRO A 1 189 ? -12.920 -4.129 14.434 1.00 94.00 189 PRO A N 1
ATOM 1452 C CA . PRO A 1 189 ? -11.781 -5.015 14.661 1.00 94.00 189 PRO A CA 1
ATOM 1453 C C . PRO A 1 189 ? -10.484 -4.212 14.865 1.00 94.00 189 PRO A C 1
ATOM 1455 O O . PRO A 1 189 ? -9.554 -4.292 14.062 1.00 94.00 189 PRO A O 1
ATOM 1458 N N . LEU A 1 190 ? -10.393 -3.443 15.957 1.00 94.50 190 LEU A N 1
ATOM 1459 C CA . LEU A 1 190 ? -9.288 -2.505 16.213 1.00 94.50 190 LEU A CA 1
ATOM 1460 C C . LEU A 1 190 ? -7.902 -3.157 16.132 1.00 94.50 190 LEU A C 1
ATOM 1462 O O . LEU A 1 190 ? -6.970 -2.567 15.594 1.00 94.50 190 LEU A O 1
ATOM 1466 N N . ARG A 1 191 ? -7.768 -4.397 16.616 1.00 93.94 191 ARG A N 1
ATOM 1467 C CA . ARG A 1 191 ? -6.523 -5.176 16.503 1.00 93.94 191 ARG A CA 1
ATOM 1468 C C . ARG A 1 191 ? -6.102 -5.336 15.041 1.00 93.94 191 ARG A C 1
ATOM 1470 O O . ARG A 1 191 ? -4.956 -5.073 14.701 1.00 93.94 191 ARG A O 1
ATOM 1477 N N . GLY A 1 192 ? -7.044 -5.710 14.174 1.00 95.62 192 GLY A N 1
ATOM 1478 C CA . GLY A 1 192 ? -6.813 -5.834 12.736 1.00 95.62 192 GLY A CA 1
ATOM 1479 C C . GLY A 1 192 ? -6.478 -4.492 12.083 1.00 95.62 192 GLY A C 1
ATOM 1480 O O . GLY A 1 192 ? -5.624 -4.439 11.208 1.00 95.62 192 GLY A O 1
ATOM 1481 N N . MET A 1 193 ? -7.073 -3.392 12.548 1.00 96.88 193 MET A N 1
ATOM 1482 C CA . MET A 1 193 ? -6.748 -2.050 12.051 1.00 96.88 193 MET A CA 1
ATOM 1483 C C . MET A 1 193 ? -5.314 -1.617 12.395 1.00 96.88 193 MET A C 1
ATOM 1485 O O . MET A 1 193 ? -4.644 -1.021 11.554 1.00 96.88 193 MET A O 1
ATOM 1489 N N . PHE A 1 194 ? -4.800 -1.950 13.586 1.00 96.69 194 PHE A N 1
ATOM 1490 C CA . PHE A 1 194 ? -3.385 -1.717 13.914 1.00 96.69 194 PHE A CA 1
ATOM 1491 C C . PHE A 1 194 ? -2.451 -2.560 13.040 1.00 96.69 194 PHE A C 1
ATOM 1493 O O . PHE A 1 194 ? -1.441 -2.052 12.559 1.00 96.69 194 PHE A O 1
ATOM 1500 N N . VAL A 1 195 ? -2.813 -3.818 12.773 1.00 96.25 195 VAL A N 1
ATOM 1501 C CA . VAL A 1 195 ? -2.075 -4.677 11.832 1.00 96.25 195 VAL A CA 1
ATOM 1502 C C . VAL A 1 195 ? -2.087 -4.097 10.419 1.00 96.25 195 VAL A C 1
ATOM 1504 O O . VAL A 1 195 ? -1.080 -4.143 9.719 1.00 96.25 195 VAL A O 1
ATOM 1507 N N . TYR A 1 196 ? -3.195 -3.489 10.000 1.00 97.50 196 TYR A N 1
ATOM 1508 C CA . TYR A 1 196 ? -3.272 -2.823 8.706 1.00 97.50 196 TYR A CA 1
ATOM 1509 C C . TYR A 1 196 ? -2.287 -1.648 8.582 1.00 97.50 196 TYR A C 1
ATOM 1511 O O . TYR A 1 196 ? -1.714 -1.463 7.512 1.00 97.50 196 TYR A O 1
ATOM 1519 N N . LEU A 1 197 ? -2.005 -0.891 9.651 1.00 97.38 197 LEU A N 1
ATOM 1520 C CA . LEU A 1 197 ? -0.961 0.145 9.598 1.00 97.38 197 LEU A CA 1
ATOM 1521 C C . LEU A 1 197 ? 0.424 -0.444 9.289 1.00 97.38 197 LEU A C 1
ATOM 1523 O O . LEU A 1 197 ? 1.158 0.122 8.482 1.00 97.38 197 LEU A O 1
ATOM 1527 N N . GLU A 1 198 ? 0.751 -1.605 9.859 1.00 95.31 198 GLU A N 1
ATOM 1528 C CA . GLU A 1 198 ? 1.984 -2.335 9.538 1.00 95.31 198 GLU A CA 1
ATOM 1529 C C . GLU A 1 198 ? 1.994 -2.790 8.066 1.00 95.31 198 GLU A C 1
ATOM 1531 O O . GLU A 1 198 ? 3.015 -2.673 7.391 1.00 95.31 198 GLU A O 1
ATOM 1536 N N . LYS A 1 199 ? 0.844 -3.221 7.524 1.00 95.38 199 LYS A N 1
ATOM 1537 C CA . LYS A 1 199 ? 0.694 -3.532 6.089 1.00 95.38 199 LYS A CA 1
ATOM 1538 C C . LYS A 1 199 ? 0.942 -2.336 5.186 1.00 95.38 199 LYS A C 1
ATOM 1540 O O . LYS A 1 199 ? 1.574 -2.481 4.1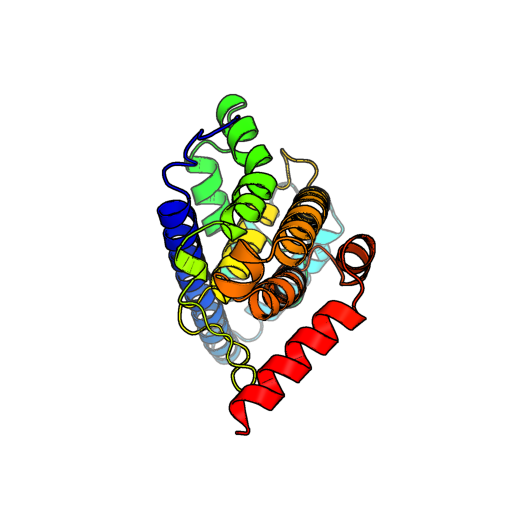44 1.00 95.38 199 LYS A O 1
ATOM 1545 N N . VAL A 1 200 ? 0.503 -1.149 5.592 1.00 96.06 200 VAL A N 1
ATOM 1546 C CA . VAL A 1 200 ? 0.798 0.085 4.856 1.00 96.06 200 VAL A CA 1
ATOM 1547 C C . VAL A 1 200 ? 2.296 0.373 4.837 1.00 96.06 200 VAL A C 1
ATOM 1549 O O . VAL A 1 200 ? 2.822 0.710 3.780 1.00 96.06 200 VAL A O 1
ATOM 1552 N N . VAL A 1 201 ? 3.005 0.187 5.955 1.00 94.81 201 VAL A N 1
ATOM 1553 C CA . VAL A 1 201 ? 4.470 0.336 5.987 1.00 94.81 201 VAL A CA 1
ATOM 1554 C C . VAL A 1 201 ? 5.136 -0.652 5.027 1.00 94.81 201 VAL A C 1
ATOM 1556 O O . VAL A 1 201 ? 5.943 -0.223 4.202 1.00 94.81 201 VAL A O 1
ATOM 1559 N N . GLN A 1 202 ? 4.756 -1.934 5.088 1.00 92.69 202 GLN A N 1
ATOM 1560 C CA . GLN A 1 202 ? 5.300 -2.995 4.229 1.00 92.69 202 GLN A CA 1
ATOM 1561 C C . GLN A 1 202 ? 5.121 -2.688 2.734 1.00 92.69 202 GLN A C 1
ATOM 1563 O O . GLN A 1 202 ? 6.068 -2.829 1.966 1.00 92.69 202 GLN A O 1
ATOM 1568 N N . GLU A 1 203 ? 3.940 -2.217 2.329 1.00 92.12 203 GLU A N 1
ATOM 1569 C CA . GLU A 1 203 ? 3.636 -1.924 0.921 1.00 92.12 203 GLU A CA 1
ATOM 1570 C C . GLU A 1 203 ? 4.180 -0.578 0.430 1.00 92.12 203 GLU A C 1
ATOM 1572 O O . GLU A 1 203 ? 4.357 -0.375 -0.773 1.00 92.12 203 GLU A O 1
ATOM 1577 N N . SER A 1 204 ? 4.435 0.366 1.340 1.00 90.00 204 SER A N 1
ATOM 1578 C CA . SER A 1 204 ? 4.798 1.735 0.969 1.00 90.00 204 SER A CA 1
ATOM 1579 C C . SER A 1 204 ? 6.083 1.813 0.150 1.00 90.00 204 SER A C 1
ATOM 1581 O O . SER A 1 204 ? 6.170 2.614 -0.784 1.00 90.00 204 SER A O 1
ATOM 1583 N N . GLY A 1 205 ? 7.106 1.051 0.547 1.00 86.44 205 GLY A N 1
ATOM 1584 C CA . GLY A 1 205 ? 8.504 1.264 0.180 1.00 86.44 205 GLY A CA 1
ATOM 1585 C C . GLY A 1 205 ? 9.086 2.619 0.639 1.00 86.44 205 GLY A C 1
ATOM 1586 O O . GLY A 1 205 ? 10.240 2.712 1.051 1.00 86.44 205 GLY A O 1
ATOM 1587 N N . ALA A 1 206 ? 8.314 3.699 0.592 1.00 85.00 206 ALA A N 1
ATOM 1588 C CA . ALA A 1 206 ? 8.782 5.051 0.862 1.00 85.00 206 ALA A CA 1
ATOM 1589 C C . ALA A 1 206 ? 9.018 5.354 2.350 1.00 85.00 206 ALA A C 1
ATOM 1591 O O . ALA A 1 206 ? 9.702 6.332 2.664 1.00 85.00 206 ALA A O 1
ATOM 1592 N N . VAL A 1 207 ? 8.439 4.567 3.263 1.00 90.31 207 VAL A N 1
ATOM 1593 C CA . VAL A 1 207 ? 8.609 4.748 4.707 1.00 90.31 207 VAL A CA 1
ATOM 1594 C C . VAL A 1 207 ? 9.037 3.454 5.391 1.00 90.31 207 VAL A C 1
ATOM 1596 O O . VAL A 1 207 ? 8.642 2.360 5.005 1.00 90.31 207 VAL A O 1
ATOM 1599 N N . GLY A 1 208 ? 9.856 3.592 6.432 1.00 90.75 208 GLY A N 1
ATOM 1600 C CA . GLY A 1 208 ? 10.199 2.490 7.326 1.00 90.75 208 GLY A CA 1
ATOM 1601 C C . GLY A 1 208 ? 9.307 2.468 8.565 1.00 90.75 208 GLY A C 1
ATOM 1602 O O . GLY A 1 208 ? 8.633 3.453 8.880 1.00 90.75 208 GLY A O 1
ATOM 1603 N N . ARG A 1 209 ? 9.378 1.367 9.320 1.00 93.81 209 ARG A N 1
ATOM 1604 C CA . ARG A 1 209 ? 8.643 1.183 10.583 1.00 93.81 209 ARG A CA 1
ATOM 1605 C C . ARG A 1 209 ? 8.902 2.296 11.606 1.00 93.81 209 ARG A C 1
ATOM 1607 O O . ARG A 1 209 ? 7.984 2.659 12.329 1.00 93.81 209 ARG A O 1
ATOM 1614 N N . ALA A 1 210 ? 10.091 2.903 11.593 1.00 95.12 210 ALA A N 1
ATOM 1615 C CA . ALA A 1 210 ? 10.434 4.032 12.461 1.00 95.12 210 ALA A CA 1
ATOM 1616 C C . ALA A 1 210 ? 9.414 5.187 12.387 1.00 95.12 210 ALA A C 1
ATOM 1618 O O . ALA A 1 210 ? 9.056 5.745 13.416 1.00 95.12 210 ALA A O 1
ATOM 1619 N N . ILE A 1 211 ? 8.884 5.499 11.196 1.00 94.19 211 ILE A N 1
ATOM 1620 C CA . ILE A 1 211 ? 7.890 6.576 11.026 1.00 94.19 211 ILE A CA 1
ATOM 1621 C C . ILE A 1 211 ? 6.544 6.193 11.656 1.00 94.19 211 ILE A C 1
ATOM 1623 O O . ILE A 1 211 ? 5.852 7.047 12.198 1.00 94.19 211 ILE A O 1
ATOM 1627 N N . LEU A 1 212 ? 6.155 4.916 11.599 1.00 95.62 212 LEU A N 1
ATOM 1628 C CA . LEU A 1 212 ? 4.952 4.441 12.284 1.00 95.62 212 LEU A CA 1
ATOM 1629 C C . LEU A 1 212 ? 5.147 4.452 13.808 1.00 95.62 212 LEU A C 1
ATOM 1631 O O . LEU A 1 212 ? 4.235 4.852 14.531 1.00 95.62 212 LEU A O 1
ATOM 1635 N N . GLU A 1 213 ? 6.333 4.072 14.288 1.00 95.69 213 GLU A N 1
ATOM 1636 C CA . GLU A 1 213 ? 6.678 4.036 15.717 1.00 95.69 213 GLU A CA 1
ATOM 1637 C C . GLU A 1 213 ? 6.646 5.411 16.397 1.00 95.69 213 GLU A C 1
ATOM 1639 O O . GLU A 1 213 ? 6.358 5.484 17.592 1.00 95.69 213 GLU A O 1
ATOM 1644 N N . GLU A 1 214 ? 6.840 6.502 15.647 1.00 96.50 214 GLU A N 1
ATOM 1645 C CA . GLU A 1 214 ? 6.633 7.872 16.142 1.00 96.50 214 GLU A CA 1
ATOM 1646 C C . GLU A 1 214 ? 5.189 8.121 16.626 1.00 96.50 214 GLU A C 1
ATOM 1648 O O . GLU A 1 214 ? 4.963 8.986 17.474 1.00 96.50 214 GLU A O 1
ATOM 1653 N N . PHE A 1 215 ? 4.206 7.372 16.108 1.00 96.62 215 PHE A N 1
ATOM 1654 C CA . PHE A 1 215 ? 2.780 7.575 16.394 1.00 96.62 215 PHE A CA 1
ATOM 1655 C C . PHE A 1 215 ? 2.096 6.377 17.067 1.00 96.62 215 PHE A C 1
ATOM 1657 O O . PHE A 1 215 ? 1.132 6.568 17.814 1.00 96.62 215 PHE A O 1
ATOM 1664 N N . VAL A 1 216 ? 2.570 5.150 16.823 1.00 94.88 216 VAL A N 1
ATOM 1665 C CA . VAL A 1 216 ? 2.039 3.911 17.411 1.00 94.88 216 VAL A CA 1
ATOM 1666 C C . VAL A 1 216 ? 3.184 3.072 17.966 1.00 94.88 216 VAL A C 1
ATOM 1668 O O . VAL A 1 216 ? 3.995 2.571 17.190 1.00 94.88 216 VAL A O 1
ATOM 1671 N N . PRO A 1 217 ? 3.230 2.812 19.284 1.00 94.62 217 PRO A N 1
ATOM 1672 C CA . PRO A 1 217 ? 4.244 1.934 19.850 1.00 94.62 217 PRO A CA 1
ATOM 1673 C C . PRO A 1 217 ? 4.171 0.533 19.232 1.00 94.62 217 PRO A C 1
ATOM 1675 O O . PRO A 1 217 ? 3.125 -0.117 19.296 1.00 94.62 217 PRO A O 1
ATOM 1678 N N . TYR A 1 218 ? 5.288 0.023 18.710 1.00 93.56 218 TYR A N 1
ATOM 1679 C CA . TYR A 1 218 ? 5.357 -1.329 18.146 1.00 93.56 218 TYR A CA 1
ATOM 1680 C C . TYR A 1 218 ? 4.818 -2.438 19.073 1.00 93.56 218 TYR A C 1
ATOM 1682 O O . TYR A 1 218 ? 4.118 -3.324 18.575 1.00 93.56 218 TYR A O 1
ATOM 1690 N N . PRO A 1 219 ? 5.017 -2.391 20.411 1.00 95.56 219 PRO A N 1
ATOM 1691 C CA . PRO A 1 219 ? 4.414 -3.373 21.312 1.00 95.56 219 PRO A CA 1
ATOM 1692 C C . PRO A 1 219 ? 2.890 -3.492 21.183 1.00 95.56 219 PRO A C 1
ATOM 1694 O O . PRO A 1 219 ? 2.358 -4.582 21.365 1.00 95.56 219 PRO A O 1
ATOM 1697 N N . LEU A 1 220 ? 2.187 -2.409 20.828 1.00 93.69 220 LEU A N 1
ATOM 1698 C CA . LEU A 1 220 ? 0.736 -2.418 20.620 1.00 93.69 220 LEU A CA 1
ATOM 1699 C C . LEU A 1 220 ? 0.334 -3.170 19.341 1.00 93.69 220 LEU A C 1
ATOM 1701 O O . LEU A 1 220 ? -0.674 -3.879 19.322 1.00 93.69 220 LEU A O 1
ATOM 1705 N N . ILE A 1 221 ? 1.112 -3.016 18.269 1.00 93.12 221 ILE A N 1
ATOM 1706 C CA . ILE A 1 221 ? 0.898 -3.736 17.006 1.00 93.12 221 ILE A CA 1
ATOM 1707 C C . ILE A 1 221 ? 1.210 -5.220 17.220 1.00 93.12 221 ILE A C 1
ATOM 1709 O O . ILE A 1 221 ? 0.418 -6.089 16.853 1.00 93.12 221 ILE A O 1
ATOM 1713 N N . HIS A 1 222 ? 2.331 -5.509 17.882 1.00 92.62 222 HIS A N 1
ATOM 1714 C CA . HIS A 1 222 ? 2.751 -6.871 18.175 1.00 92.62 222 HIS A CA 1
ATOM 1715 C C . HIS A 1 222 ? 1.757 -7.608 19.084 1.00 92.62 222 HIS A C 1
ATOM 1717 O O . HIS A 1 222 ? 1.370 -8.733 18.770 1.00 92.62 222 HIS A O 1
ATOM 1723 N N . SER A 1 223 ? 1.272 -6.978 20.161 1.00 93.94 223 SER A N 1
ATOM 1724 C CA . SER A 1 223 ? 0.255 -7.594 21.022 1.00 93.94 223 SER A CA 1
ATOM 1725 C C . SER A 1 223 ? -1.050 -7.855 20.269 1.00 93.94 223 SER A C 1
ATOM 1727 O O . SER A 1 223 ? -1.638 -8.923 20.420 1.00 93.94 223 SER A O 1
ATOM 1729 N N . SER A 1 224 ? -1.456 -6.942 19.379 1.00 92.69 224 SER A N 1
ATOM 1730 C CA . SER A 1 224 ? -2.633 -7.126 18.520 1.00 92.69 224 SER A CA 1
ATOM 1731 C C . SER A 1 224 ? -2.505 -8.363 17.623 1.00 92.69 224 SER A C 1
ATOM 1733 O O . SER A 1 224 ? -3.460 -9.133 17.514 1.00 92.69 224 SER A O 1
ATOM 1735 N N . LEU A 1 225 ? -1.328 -8.594 17.026 1.00 90.50 225 LEU A N 1
ATOM 1736 C CA . LEU A 1 225 ? -1.039 -9.797 16.231 1.00 90.50 225 LEU A CA 1
ATOM 1737 C C . LEU A 1 225 ? -1.111 -11.074 17.072 1.00 90.50 225 LEU A C 1
ATOM 1739 O O . LEU A 1 225 ? -1.769 -12.035 16.670 1.00 90.50 225 LEU A O 1
ATOM 1743 N N . MET A 1 226 ? -0.458 -11.080 18.238 1.00 91.81 226 MET A N 1
ATOM 1744 C CA . MET A 1 226 ? -0.430 -12.244 19.129 1.00 91.81 226 MET A CA 1
ATOM 1745 C C . MET A 1 226 ? -1.833 -12.613 19.621 1.00 91.81 226 MET A C 1
ATOM 1747 O O . MET A 1 226 ? -2.205 -13.785 19.618 1.00 91.81 226 MET A O 1
ATOM 1751 N N . GLU A 1 227 ? -2.646 -11.619 19.982 1.00 90.06 227 GLU A N 1
ATOM 1752 C CA . GLU A 1 227 ? -4.028 -11.832 20.416 1.00 90.06 227 GLU A CA 1
ATOM 1753 C C . GLU A 1 227 ? -4.900 -12.408 19.291 1.00 90.06 227 GLU A C 1
ATOM 1755 O O . GLU A 1 227 ? -5.670 -13.338 19.534 1.00 90.06 227 GLU A O 1
ATOM 1760 N N . ILE A 1 228 ? -4.764 -11.916 18.052 1.00 90.44 228 ILE A N 1
ATOM 1761 C CA . ILE A 1 228 ? -5.500 -12.475 16.904 1.00 90.44 228 ILE A CA 1
ATOM 1762 C C . ILE A 1 228 ? -5.080 -13.927 16.638 1.00 90.44 228 ILE A C 1
ATOM 1764 O O . ILE A 1 228 ? -5.939 -14.784 16.423 1.00 90.44 228 ILE A O 1
ATOM 1768 N N . ALA A 1 229 ? -3.777 -14.219 16.677 1.00 88.44 229 ALA A N 1
ATOM 1769 C CA . ALA A 1 229 ? -3.266 -15.571 16.474 1.00 88.44 229 ALA A CA 1
ATOM 1770 C C . ALA A 1 229 ? -3.775 -16.544 17.555 1.00 88.44 229 ALA A C 1
ATOM 1772 O O . ALA A 1 229 ? -4.192 -17.658 17.233 1.00 88.44 229 ALA A O 1
ATOM 1773 N N . ALA A 1 230 ? -3.816 -16.108 18.818 1.00 87.56 230 ALA A N 1
ATOM 1774 C CA . ALA A 1 230 ? -4.302 -16.910 19.938 1.00 87.56 230 ALA A CA 1
ATOM 1775 C C . ALA A 1 230 ? -5.810 -17.209 19.858 1.00 87.56 230 ALA A C 1
ATOM 1777 O O . ALA A 1 230 ? -6.233 -18.310 20.208 1.00 87.56 230 ALA A O 1
ATOM 1778 N N . LEU A 1 231 ? -6.626 -16.262 19.378 1.00 84.94 231 LEU A N 1
ATOM 1779 C CA . LEU A 1 231 ? -8.076 -16.448 19.242 1.00 84.94 231 LEU A CA 1
ATOM 1780 C C . LEU A 1 231 ? -8.455 -17.525 18.217 1.00 84.94 231 LEU A C 1
ATOM 1782 O O . LEU A 1 231 ? -9.473 -18.177 18.397 1.00 84.94 231 LEU A O 1
ATOM 1786 N N . LYS A 1 232 ? -7.643 -17.735 17.173 1.00 75.19 232 LYS A N 1
ATOM 1787 C CA . LYS A 1 232 ? -7.881 -18.772 16.151 1.00 75.19 232 LYS A CA 1
ATOM 1788 C C . LYS A 1 232 ? -7.400 -20.173 16.540 1.00 75.19 232 LYS A C 1
ATOM 1790 O O . LYS A 1 232 ? -7.669 -21.126 15.813 1.00 75.19 232 LYS A O 1
ATOM 1795 N N . ALA A 1 233 ? -6.614 -20.292 17.608 1.00 69.19 233 ALA A N 1
ATOM 1796 C CA . ALA A 1 233 ? -6.133 -21.580 18.106 1.00 69.19 233 ALA A CA 1
ATOM 1797 C C . ALA A 1 233 ? -7.142 -22.271 19.042 1.00 69.19 233 ALA A C 1
ATOM 1799 O O . ALA A 1 233 ? -6.924 -23.421 19.418 1.00 69.19 233 ALA A O 1
ATOM 1800 N N . ARG A 1 234 ? -8.205 -21.559 19.428 1.00 59.94 234 ARG A N 1
ATOM 1801 C CA . ARG A 1 234 ? -9.330 -22.054 20.224 1.00 59.94 234 ARG A CA 1
ATOM 1802 C C . ARG A 1 234 ? -10.484 -22.430 19.307 1.00 59.94 234 ARG A C 1
ATOM 1804 O O . ARG A 1 234 ? -11.177 -23.404 19.659 1.00 59.94 234 ARG A O 1
#